Protein AF-A0AA39UBA2-F1 (afdb_monomer)

Radius of gyration: 27.38 Å; Cα contacts (8 Å, |Δi|>4): 348; chains: 1; bounding box: 91×68×45 Å

Mean predicted aligned error: 14.43 Å

Sequence (251 aa):
MLKDAMEQRPSERPQVQVGPIFRHSFATTAAFRKFLSSNPNLQAVASPDRSICLQNTDPFLWCRKPGGHALLFTPCHKLKLDDVETKWISHPMKEMYGTTKELFTINHNTVYYGGTYKCLPLSWEMCPDGCKDLSGLDLQALARATISDNGASHKLYQDSFQAVINLWKSNILKAECIGLQYIGFDENLYNTLVPMGRKLQGDEAFRDTRSRVDARGNVQSKRKTLAEQDDYSRKSKGSGNKEHRTKRRRE

Structure (mmCIF, N/CA/C/O backbone):
data_AF-A0AA39UBA2-F1
#
_entry.id   AF-A0AA39UBA2-F1
#
loop_
_atom_site.group_PDB
_atom_site.id
_atom_site.type_symbol
_atom_site.label_atom_id
_atom_site.label_alt_id
_atom_site.label_comp_id
_atom_site.label_asym_id
_atom_site.label_entity_id
_atom_site.label_seq_id
_atom_site.pdbx_PDB_ins_code
_atom_site.Cartn_x
_atom_site.Cartn_y
_atom_site.Cartn_z
_atom_site.occupancy
_atom_site.B_iso_or_equiv
_atom_site.auth_seq_id
_atom_site.auth_comp_id
_atom_site.auth_asym_id
_atom_site.auth_atom_id
_atom_site.pdbx_PDB_model_num
ATOM 1 N N . MET A 1 1 ? -7.830 -21.329 4.821 1.00 40.28 1 MET A N 1
ATOM 2 C CA . MET A 1 1 ? -7.345 -20.620 3.614 1.00 40.28 1 MET A CA 1
ATOM 3 C C . MET A 1 1 ? -6.531 -19.366 3.927 1.00 40.28 1 MET A C 1
ATOM 5 O O . MET A 1 1 ? -5.381 -19.316 3.514 1.00 40.28 1 MET A O 1
ATOM 9 N N . LEU A 1 2 ? -7.079 -18.346 4.608 1.00 38.72 2 LEU A N 1
ATOM 10 C CA . LEU A 1 2 ? -6.322 -17.108 4.884 1.00 38.72 2 LEU A CA 1
ATOM 11 C C . LEU A 1 2 ? -5.076 -17.357 5.757 1.00 38.72 2 LEU A C 1
ATOM 13 O O . LEU A 1 2 ? -3.984 -16.950 5.375 1.00 38.72 2 LEU A O 1
ATOM 17 N N . LYS A 1 3 ? -5.209 -18.108 6.861 1.00 39.50 3 LYS A N 1
ATOM 18 C CA . LYS A 1 3 ? -4.084 -18.455 7.755 1.00 39.50 3 LYS A CA 1
ATOM 19 C C . LYS A 1 3 ? -2.931 -19.163 7.023 1.00 39.50 3 LYS A C 1
ATOM 21 O O . LYS A 1 3 ? -1.781 -18.751 7.141 1.00 39.50 3 LYS A O 1
ATOM 26 N N . ASP A 1 4 ? -3.251 -20.148 6.187 1.00 38.16 4 ASP A N 1
ATOM 27 C CA . ASP A 1 4 ? -2.285 -20.986 5.454 1.00 38.16 4 ASP A CA 1
ATOM 28 C C . ASP A 1 4 ? -1.440 -20.175 4.445 1.00 38.16 4 ASP A C 1
ATOM 30 O O . ASP A 1 4 ? -0.300 -20.522 4.117 1.00 38.16 4 ASP A O 1
ATOM 34 N N . ALA A 1 5 ? -1.982 -19.052 3.959 1.00 47.12 5 ALA A N 1
ATOM 35 C CA . ALA A 1 5 ? -1.257 -18.126 3.096 1.00 47.12 5 ALA A CA 1
ATOM 36 C C . ALA A 1 5 ? -0.183 -17.321 3.856 1.00 47.12 5 ALA A C 1
ATOM 38 O O . ALA A 1 5 ? 0.820 -16.937 3.244 1.00 47.12 5 ALA A O 1
ATOM 39 N N . MET A 1 6 ? -0.361 -17.095 5.162 1.00 44.25 6 MET A N 1
ATOM 40 C CA . MET A 1 6 ? 0.406 -16.127 5.958 1.00 44.25 6 MET A CA 1
ATOM 41 C C . MET A 1 6 ? 1.579 -16.729 6.745 1.00 44.25 6 MET A C 1
ATOM 43 O O . MET A 1 6 ? 2.544 -16.023 7.021 1.00 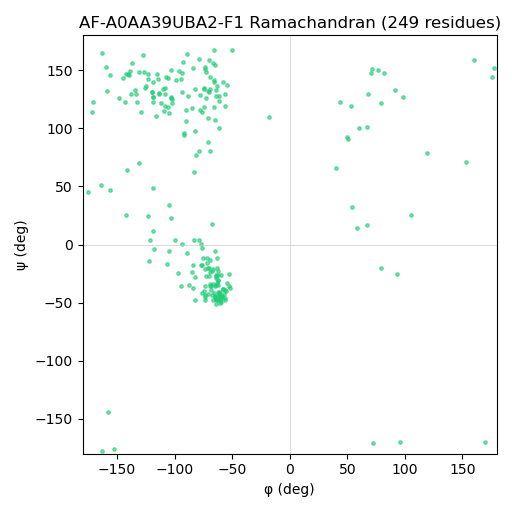44.25 6 MET A O 1
ATOM 47 N N . GLU A 1 7 ? 1.545 -18.023 7.067 1.00 39.41 7 GLU A N 1
ATOM 48 C CA . GLU A 1 7 ? 2.486 -18.651 8.017 1.00 39.41 7 GLU A CA 1
ATOM 49 C C . GLU A 1 7 ? 3.916 -18.924 7.499 1.00 39.41 7 GLU A C 1
ATOM 51 O O . GLU A 1 7 ? 4.768 -19.383 8.260 1.00 39.41 7 GLU A O 1
ATOM 56 N N . GLN A 1 8 ? 4.227 -18.646 6.226 1.00 38.78 8 GLN A N 1
ATOM 57 C CA . GLN A 1 8 ? 5.535 -18.968 5.631 1.00 38.78 8 GLN A CA 1
ATOM 58 C C . GLN A 1 8 ? 6.414 -17.733 5.376 1.00 38.78 8 GLN A C 1
ATOM 60 O O . GLN A 1 8 ? 5.971 -16.701 4.864 1.00 38.78 8 GLN A O 1
ATOM 65 N N . ARG A 1 9 ? 7.694 -17.857 5.762 1.00 40.34 9 ARG A N 1
ATOM 66 C CA . ARG A 1 9 ? 8.666 -16.755 5.858 1.00 40.34 9 ARG A CA 1
ATOM 67 C C . ARG A 1 9 ? 8.988 -16.125 4.486 1.00 40.34 9 ARG A C 1
ATOM 69 O O . ARG A 1 9 ? 8.909 -16.806 3.464 1.00 40.34 9 ARG A O 1
ATOM 76 N N . PRO A 1 10 ? 9.414 -14.844 4.426 1.00 44.47 10 PRO A N 1
ATOM 77 C CA . PRO A 1 10 ? 9.650 -14.143 3.156 1.00 44.47 10 PRO A CA 1
ATOM 78 C C . PRO A 1 10 ? 10.750 -14.713 2.243 1.00 44.47 10 PRO A C 1
ATOM 80 O O . PRO A 1 10 ? 10.842 -14.283 1.096 1.00 44.47 10 PRO A O 1
ATOM 83 N N . SER A 1 11 ? 11.580 -15.642 2.728 1.00 37.94 11 SER A N 1
ATOM 84 C CA . SER A 1 11 ? 12.735 -16.212 2.018 1.00 37.94 11 SER A CA 1
ATOM 85 C C . SER A 1 11 ? 12.384 -17.144 0.852 1.00 37.94 11 SER A C 1
ATOM 87 O O . SER A 1 11 ? 13.221 -17.353 -0.018 1.00 37.94 11 SER A O 1
ATOM 89 N N . GLU A 1 12 ? 11.166 -17.692 0.811 1.00 37.69 12 GLU A N 1
ATOM 90 C CA . GLU A 1 12 ? 10.761 -18.745 -0.138 1.00 37.69 12 GLU A CA 1
ATOM 91 C C . GLU A 1 12 ? 9.602 -18.282 -1.040 1.00 37.69 12 GLU A C 1
ATOM 93 O O . GLU A 1 12 ? 8.576 -18.947 -1.185 1.00 37.69 12 GLU A O 1
ATOM 98 N N . ARG A 1 13 ? 9.735 -17.087 -1.632 1.00 45.94 13 ARG A N 1
ATOM 99 C CA . ARG A 1 13 ? 8.717 -16.484 -2.512 1.00 45.94 13 ARG A CA 1
ATOM 100 C C . ARG A 1 13 ? 9.139 -16.578 -3.992 1.00 45.94 13 ARG A C 1
ATOM 102 O O . ARG A 1 13 ? 10.092 -15.899 -4.372 1.00 45.94 13 ARG A O 1
ATOM 109 N N . PRO A 1 14 ? 8.442 -17.364 -4.841 1.00 35.94 14 PRO A N 1
ATOM 110 C CA . PRO A 1 14 ? 8.707 -17.444 -6.281 1.00 35.94 14 PRO A CA 1
ATOM 111 C C . PRO A 1 14 ? 8.505 -16.101 -7.000 1.00 35.94 14 PRO A C 1
ATOM 113 O O . PRO A 1 14 ? 7.386 -15.697 -7.317 1.00 35.94 14 PRO A O 1
ATOM 116 N N . GLN A 1 15 ? 9.608 -15.403 -7.261 1.00 45.94 15 GLN A N 1
ATOM 117 C CA . GLN A 1 15 ? 9.614 -14.158 -8.024 1.00 45.94 15 GLN A CA 1
ATOM 118 C C . GLN A 1 15 ? 9.398 -14.423 -9.526 1.00 45.94 15 GLN A C 1
ATOM 120 O O . GLN A 1 15 ? 9.861 -15.433 -10.059 1.00 45.94 15 GLN A O 1
ATOM 125 N N . VAL A 1 16 ? 8.811 -13.456 -10.243 1.00 46.53 16 VAL A N 1
ATOM 126 C CA . VAL A 1 16 ? 9.279 -13.184 -11.618 1.00 46.53 16 VAL A CA 1
ATOM 127 C C . VAL A 1 16 ? 10.737 -12.755 -11.461 1.00 46.53 16 VAL A C 1
ATOM 129 O O . VAL A 1 16 ? 10.989 -11.860 -10.660 1.00 46.53 16 VAL A O 1
ATOM 132 N N . GLN A 1 17 ? 11.694 -13.414 -12.119 1.00 48.31 17 GLN A N 1
ATOM 133 C CA . GLN A 1 17 ? 13.124 -13.238 -11.824 1.00 48.31 17 GLN A CA 1
ATOM 134 C C . GLN A 1 17 ? 13.663 -11.859 -12.241 1.00 48.31 17 GLN A C 1
ATOM 136 O O . GLN A 1 17 ? 14.331 -11.705 -13.258 1.00 48.31 17 GLN A O 1
ATOM 141 N N . VAL A 1 18 ? 13.422 -10.862 -11.397 1.00 57.31 18 VAL A N 1
ATOM 142 C CA . VAL A 1 18 ? 14.004 -9.525 -11.465 1.00 57.31 18 VAL A CA 1
ATOM 143 C C . VAL A 1 18 ? 14.581 -9.197 -10.098 1.00 57.31 18 VAL A C 1
ATOM 145 O O . VAL A 1 18 ? 13.883 -9.131 -9.086 1.00 57.31 18 VAL A O 1
ATOM 148 N N . GLY A 1 19 ? 15.907 -9.071 -10.071 1.00 59.03 19 GLY A N 1
ATOM 149 C CA . GLY A 1 19 ? 16.675 -8.905 -8.844 1.00 59.03 19 GLY A CA 1
ATOM 150 C C . GLY A 1 19 ? 16.385 -7.582 -8.126 1.00 59.03 19 GLY A C 1
ATOM 151 O O . GLY A 1 19 ? 15.790 -6.673 -8.716 1.00 59.03 19 GLY A O 1
ATOM 152 N N . PRO A 1 20 ? 16.841 -7.450 -6.865 1.00 70.25 20 PRO A N 1
ATOM 153 C CA . PRO A 1 20 ? 16.678 -6.225 -6.094 1.00 70.25 20 PRO A CA 1
ATOM 154 C C . PRO A 1 20 ? 17.285 -5.041 -6.843 1.00 70.25 20 PRO A C 1
ATOM 156 O O . PRO A 1 20 ? 18.442 -5.090 -7.266 1.00 70.25 20 PRO A O 1
ATOM 159 N N . ILE A 1 21 ? 16.503 -3.975 -6.983 1.00 77.69 21 ILE A N 1
ATOM 160 C CA . ILE A 1 21 ? 16.933 -2.770 -7.689 1.00 77.69 21 ILE A CA 1
ATOM 161 C C . ILE A 1 21 ? 17.935 -2.002 -6.829 1.00 77.69 21 ILE A C 1
ATOM 163 O O . ILE A 1 21 ? 19.014 -1.630 -7.289 1.00 77.69 21 ILE A O 1
ATOM 167 N N . PHE A 1 22 ? 17.589 -1.809 -5.557 1.00 71.06 22 PHE A N 1
ATOM 168 C CA . PHE A 1 22 ? 18.411 -1.116 -4.576 1.00 71.06 22 PHE A CA 1
ATOM 169 C C . PHE A 1 22 ? 18.743 -2.079 -3.439 1.00 71.06 22 PHE A C 1
ATOM 171 O O . PHE A 1 22 ? 17.829 -2.575 -2.787 1.00 71.06 22 PHE A O 1
ATOM 178 N N . ARG A 1 23 ? 20.035 -2.305 -3.171 1.00 63.03 23 ARG A N 1
ATOM 179 C CA . ARG A 1 23 ? 20.536 -2.869 -1.899 1.00 63.03 23 ARG A CA 1
ATOM 180 C C . ARG A 1 23 ? 21.186 -1.777 -1.035 1.00 63.03 23 ARG A C 1
ATOM 182 O O . ARG A 1 23 ? 22.190 -2.018 -0.378 1.00 63.03 23 ARG A O 1
ATOM 189 N N . HIS A 1 24 ? 20.656 -0.559 -1.114 1.00 63.31 24 HIS A N 1
ATOM 190 C CA . HIS A 1 24 ? 21.104 0.596 -0.338 1.00 63.31 24 HIS A CA 1
ATOM 191 C C . HIS A 1 24 ? 19.914 1.151 0.458 1.00 63.31 24 HIS A C 1
ATOM 193 O O . HIS A 1 24 ? 18.761 1.037 0.033 1.00 63.31 24 HIS A O 1
ATOM 199 N N . SER A 1 25 ? 20.195 1.680 1.649 1.00 62.50 25 SER A N 1
ATOM 200 C CA . SER A 1 25 ? 19.277 1.615 2.790 1.00 62.50 25 SER A CA 1
ATOM 201 C C . SER A 1 25 ? 18.158 2.662 2.802 1.00 62.50 25 SER A C 1
ATOM 203 O O . SER A 1 25 ? 18.147 3.588 3.616 1.00 62.50 25 SER A O 1
ATOM 205 N N . PHE A 1 26 ? 17.131 2.451 1.980 1.00 75.38 26 PHE A N 1
ATOM 206 C CA . PHE A 1 26 ? 15.843 3.129 2.143 1.00 75.38 26 PHE A CA 1
ATOM 207 C C . PHE A 1 26 ? 15.098 2.604 3.377 1.00 75.38 26 PHE A C 1
ATOM 209 O O . PHE A 1 26 ? 14.290 1.683 3.290 1.00 75.38 26 PHE A O 1
ATOM 216 N N . ALA A 1 27 ? 15.363 3.215 4.535 1.00 74.00 27 ALA A N 1
ATOM 217 C CA . ALA A 1 27 ? 14.722 2.864 5.805 1.00 74.00 27 ALA A CA 1
ATOM 218 C C . ALA A 1 27 ? 13.192 3.083 5.801 1.00 74.00 27 ALA A C 1
ATOM 220 O O . ALA A 1 27 ? 12.469 2.415 6.539 1.00 74.00 27 ALA A O 1
ATOM 221 N N . THR A 1 28 ? 12.684 3.995 4.963 1.00 82.12 28 THR A N 1
ATOM 222 C CA . THR A 1 28 ? 11.250 4.305 4.842 1.00 82.12 28 THR A CA 1
ATOM 223 C C . THR A 1 28 ? 10.808 4.448 3.385 1.00 82.12 28 THR A C 1
ATOM 225 O O . THR A 1 28 ? 11.589 4.798 2.495 1.00 82.12 28 THR A O 1
ATOM 228 N N . THR A 1 29 ? 9.513 4.242 3.140 1.00 85.56 29 THR A N 1
ATOM 229 C CA . THR A 1 29 ? 8.867 4.511 1.842 1.00 85.56 29 THR A CA 1
ATOM 230 C C . THR A 1 29 ? 8.929 5.992 1.466 1.00 85.56 29 THR A C 1
ATOM 232 O O . THR A 1 29 ? 9.074 6.311 0.288 1.00 85.56 29 THR A O 1
ATOM 235 N N . ALA A 1 30 ? 8.914 6.898 2.451 1.00 86.12 30 ALA A N 1
ATOM 236 C CA . ALA A 1 30 ? 9.134 8.329 2.250 1.00 86.12 30 ALA A CA 1
ATOM 237 C C . ALA A 1 30 ? 10.556 8.637 1.739 1.00 86.12 30 ALA A C 1
ATOM 239 O O . ALA A 1 30 ? 10.707 9.394 0.780 1.00 86.12 30 ALA A O 1
ATOM 240 N N . ALA A 1 31 ? 11.594 8.006 2.305 1.00 87.12 31 ALA A N 1
ATOM 241 C CA . ALA A 1 31 ? 12.969 8.150 1.819 1.00 87.12 31 ALA A CA 1
ATOM 242 C C . ALA A 1 31 ? 13.120 7.636 0.375 1.00 87.12 31 ALA A C 1
ATOM 244 O O . ALA A 1 31 ? 13.753 8.294 -0.452 1.00 87.12 31 ALA A O 1
ATOM 245 N N . PHE A 1 32 ? 12.480 6.508 0.046 1.00 90.19 32 PHE A N 1
ATOM 246 C CA . PHE A 1 32 ? 12.465 5.979 -1.319 1.00 90.19 32 PHE A CA 1
ATOM 247 C C . PHE A 1 32 ? 11.722 6.901 -2.305 1.00 90.19 32 PHE A C 1
ATOM 249 O O . PHE A 1 32 ? 12.262 7.217 -3.364 1.00 90.19 32 PHE A O 1
ATOM 256 N N . ARG A 1 33 ? 10.535 7.422 -1.949 1.00 90.94 33 ARG A N 1
ATOM 257 C CA . ARG A 1 33 ? 9.819 8.417 -2.776 1.00 90.94 33 ARG A CA 1
ATOM 258 C C . ARG A 1 33 ? 10.634 9.696 -2.980 1.00 90.94 33 ARG A C 1
ATOM 260 O O . ARG A 1 33 ? 10.684 10.198 -4.101 1.00 90.94 33 ARG A O 1
ATOM 267 N N . LYS A 1 34 ? 11.323 10.190 -1.943 1.00 90.50 34 LYS A N 1
ATOM 268 C CA . LYS A 1 34 ? 12.223 11.352 -2.047 1.00 90.50 34 LYS A CA 1
ATOM 269 C C . LYS A 1 34 ? 13.338 11.099 -3.065 1.00 90.50 34 LYS A C 1
ATOM 271 O O . LYS A 1 34 ? 13.577 11.950 -3.920 1.00 90.50 34 LYS A O 1
ATOM 276 N N . PHE A 1 35 ? 13.955 9.916 -3.037 1.00 90.50 35 PHE A N 1
ATOM 277 C CA . PHE A 1 35 ? 14.927 9.514 -4.053 1.00 90.50 35 PHE A CA 1
ATOM 278 C C . PHE A 1 35 ? 14.315 9.474 -5.465 1.00 90.50 35 PHE A C 1
ATOM 280 O O . PHE A 1 35 ? 14.882 10.097 -6.362 1.00 90.50 35 PHE A O 1
ATOM 287 N N . LEU A 1 36 ? 13.141 8.857 -5.666 1.00 92.38 36 LEU A N 1
ATOM 288 C CA . LEU A 1 36 ? 12.468 8.868 -6.975 1.00 92.38 36 LEU A CA 1
ATOM 289 C C . LEU A 1 36 ? 12.211 10.304 -7.474 1.00 92.38 36 LEU A C 1
ATOM 291 O O . LEU A 1 36 ? 12.480 10.605 -8.632 1.00 92.38 36 LEU A O 1
ATOM 295 N N . SER A 1 37 ? 11.769 11.218 -6.602 1.00 92.38 37 SER A N 1
ATOM 296 C CA . SER A 1 37 ? 11.507 12.620 -6.976 1.00 92.38 37 SER A CA 1
ATOM 297 C C . SER A 1 37 ? 12.764 13.440 -7.308 1.00 92.38 37 SER A C 1
ATOM 299 O O . SER A 1 37 ? 12.682 14.420 -8.049 1.00 92.38 37 SER A O 1
ATOM 301 N N . SER A 1 38 ? 13.935 13.036 -6.800 1.00 90.38 38 SER A N 1
ATOM 302 C CA . SER A 1 38 ? 15.214 13.701 -7.095 1.00 90.38 38 SER A CA 1
ATOM 303 C C . SER A 1 38 ? 15.764 13.407 -8.495 1.00 90.38 38 SER A C 1
ATOM 305 O O . SER A 1 38 ? 16.681 14.093 -8.941 1.00 90.38 38 SER A O 1
ATOM 307 N N . ASN A 1 39 ? 15.195 12.433 -9.216 1.00 88.94 39 ASN A N 1
ATOM 308 C CA . ASN A 1 39 ? 15.541 12.158 -10.606 1.00 88.94 39 ASN A CA 1
ATOM 309 C C . ASN A 1 39 ? 14.391 12.588 -11.542 1.00 88.94 39 ASN A C 1
ATOM 311 O O . ASN A 1 39 ? 13.305 12.016 -11.439 1.00 88.94 39 ASN A O 1
ATOM 315 N N . PRO A 1 40 ? 14.604 13.530 -12.484 1.00 90.44 40 PRO A N 1
ATOM 316 C CA . PRO A 1 40 ? 13.556 14.004 -13.395 1.00 90.44 40 PRO A CA 1
ATOM 317 C C . PRO A 1 40 ? 12.814 12.888 -14.144 1.00 90.44 40 PRO A C 1
ATOM 319 O O . PRO A 1 40 ? 11.593 12.940 -14.268 1.00 90.44 40 PRO A O 1
ATOM 322 N N . ASN A 1 41 ? 13.517 11.826 -14.554 1.00 89.31 41 ASN A N 1
ATOM 323 C CA . ASN A 1 41 ? 12.931 10.707 -15.302 1.00 89.31 41 ASN A CA 1
ATOM 324 C C . ASN A 1 41 ? 12.023 9.810 -14.436 1.00 89.31 41 ASN A C 1
ATOM 326 O O . ASN A 1 41 ? 11.318 8.956 -14.965 1.00 89.31 41 ASN A O 1
ATOM 330 N N . LEU A 1 42 ? 12.050 9.978 -13.109 1.00 92.38 42 LEU A N 1
ATOM 331 C CA . LEU A 1 42 ? 11.311 9.167 -12.135 1.00 92.38 42 LEU A CA 1
ATOM 332 C C . LEU A 1 42 ? 10.295 9.984 -11.319 1.00 92.38 42 LEU A C 1
ATOM 334 O O . LEU A 1 42 ? 9.521 9.398 -10.562 1.00 92.38 42 LEU A O 1
ATOM 338 N N . GLN A 1 43 ? 10.229 11.310 -11.501 1.00 90.56 43 GLN A N 1
ATOM 339 C CA . GLN A 1 43 ? 9.302 12.194 -10.778 1.00 90.56 43 GLN A CA 1
ATOM 340 C C . GLN A 1 43 ? 7.835 11.777 -10.918 1.00 90.56 43 GLN A C 1
ATOM 342 O O . GLN A 1 43 ? 7.106 11.782 -9.928 1.00 90.56 43 GLN A O 1
ATOM 347 N N . ALA A 1 44 ? 7.413 11.341 -12.109 1.00 91.19 44 ALA A N 1
ATOM 348 C CA . ALA A 1 44 ? 6.062 10.823 -12.316 1.00 91.19 44 ALA A CA 1
ATOM 349 C C . ALA A 1 44 ? 5.778 9.609 -11.412 1.00 91.19 44 ALA A C 1
ATOM 351 O O . ALA A 1 44 ? 4.754 9.568 -10.736 1.00 91.19 44 ALA A O 1
ATOM 352 N N . VAL A 1 45 ? 6.713 8.654 -11.347 1.00 92.69 45 VAL A N 1
ATOM 353 C CA . VAL A 1 45 ? 6.606 7.421 -10.545 1.00 92.69 45 VAL A CA 1
ATOM 354 C C . VAL A 1 45 ? 6.774 7.697 -9.045 1.00 92.69 45 VAL A C 1
ATOM 356 O O . VAL A 1 45 ? 6.278 6.931 -8.224 1.00 92.69 45 VAL A O 1
ATOM 359 N N . ALA A 1 46 ? 7.398 8.810 -8.650 1.00 91.25 46 ALA A N 1
ATOM 360 C CA . ALA A 1 46 ? 7.488 9.224 -7.250 1.00 91.25 46 ALA A CA 1
ATOM 361 C C . ALA A 1 46 ? 6.116 9.548 -6.622 1.00 91.25 46 ALA A C 1
ATOM 363 O O . ALA A 1 46 ? 5.950 9.364 -5.409 1.00 91.25 46 ALA A O 1
ATOM 364 N N . SER A 1 47 ? 5.134 9.991 -7.423 1.00 90.50 47 SER A N 1
ATOM 365 C CA . SER A 1 47 ? 3.797 10.359 -6.934 1.00 90.50 47 SER A CA 1
ATOM 366 C C . SER A 1 47 ? 3.012 9.152 -6.375 1.00 90.50 47 SER A C 1
ATOM 368 O O . SER A 1 47 ? 3.003 8.087 -7.003 1.00 90.50 47 SER A O 1
ATOM 370 N N . PRO A 1 48 ? 2.273 9.308 -5.254 1.00 87.19 48 PRO A N 1
ATOM 371 C CA . PRO A 1 48 ? 1.246 8.356 -4.815 1.00 87.19 48 PRO A CA 1
ATOM 372 C C . PRO A 1 48 ? 0.194 8.022 -5.888 1.00 87.19 48 PRO A C 1
ATOM 374 O O . PRO A 1 48 ? -0.384 6.931 -5.879 1.00 87.19 48 PRO A O 1
ATOM 377 N N . ASP A 1 49 ? -0.033 8.916 -6.854 1.00 90.12 49 ASP A N 1
ATOM 378 C CA . ASP A 1 49 ? -0.967 8.701 -7.967 1.00 90.12 49 ASP A CA 1
ATOM 379 C C . ASP A 1 49 ? -0.493 7.587 -8.901 1.00 90.12 49 ASP A C 1
ATOM 381 O O . ASP A 1 49 ? -1.310 6.827 -9.421 1.00 90.12 49 ASP A O 1
ATOM 385 N N . ARG A 1 50 ? 0.828 7.462 -9.076 1.00 93.50 50 ARG A N 1
ATOM 386 C CA . ARG A 1 50 ? 1.467 6.545 -10.027 1.00 93.50 50 ARG A CA 1
ATOM 387 C C . ARG A 1 50 ? 2.124 5.336 -9.381 1.00 93.50 50 ARG A C 1
ATOM 389 O O . ARG A 1 50 ? 2.383 4.376 -10.096 1.00 93.50 50 ARG A O 1
ATOM 396 N N . SER A 1 51 ? 2.385 5.340 -8.074 1.00 94.00 51 SER A N 1
ATOM 397 C CA . SER A 1 51 ? 3.013 4.195 -7.409 1.00 94.00 51 SER A CA 1
ATOM 398 C C . SER A 1 51 ? 2.480 3.895 -6.015 1.00 94.00 51 SER A C 1
ATOM 400 O O . SER A 1 51 ? 2.151 4.786 -5.228 1.00 94.00 51 SER A O 1
ATOM 402 N N . ILE A 1 52 ? 2.476 2.607 -5.686 1.00 92.69 52 ILE A N 1
ATOM 403 C CA . ILE A 1 52 ? 2.317 2.082 -4.333 1.00 92.69 52 ILE A CA 1
ATOM 404 C C . ILE A 1 52 ? 3.715 1.681 -3.852 1.00 92.69 52 ILE A C 1
ATOM 406 O O . ILE A 1 52 ? 4.386 0.882 -4.498 1.00 92.69 52 ILE A O 1
ATOM 4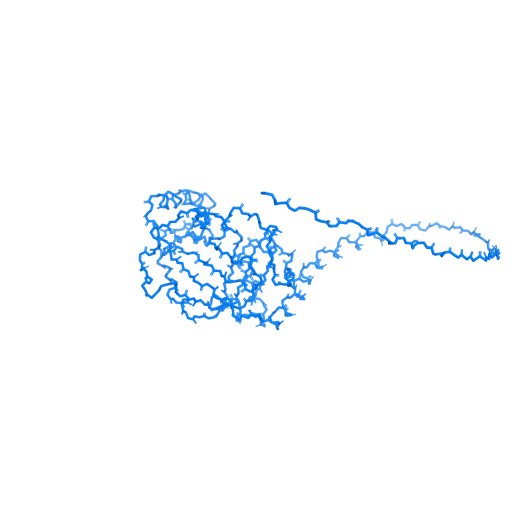10 N N . CYS A 1 53 ? 4.150 2.208 -2.710 1.00 91.31 53 CYS A N 1
ATOM 411 C CA . CYS A 1 53 ? 5.402 1.811 -2.068 1.00 91.31 53 CYS A CA 1
ATOM 412 C C . CYS A 1 53 ? 5.056 1.179 -0.723 1.00 91.31 53 CYS A C 1
ATOM 414 O O . CYS A 1 53 ? 4.603 1.900 0.164 1.00 91.31 53 CYS A O 1
ATOM 416 N N . LEU A 1 54 ? 5.256 -0.133 -0.592 1.00 89.31 54 LEU A N 1
ATOM 417 C CA . LEU A 1 54 ? 4.983 -0.896 0.627 1.00 89.31 54 LEU A CA 1
ATOM 418 C C . LEU A 1 54 ? 6.273 -1.218 1.386 1.00 89.31 54 LEU A C 1
ATOM 420 O O . LEU A 1 54 ? 7.320 -1.443 0.777 1.00 89.31 54 LEU A O 1
ATOM 424 N N . GLN A 1 55 ? 6.197 -1.332 2.705 1.00 84.75 55 GLN A N 1
ATOM 425 C CA . GLN A 1 55 ? 7.187 -2.027 3.526 1.00 84.75 55 GLN A CA 1
ATOM 426 C C . GLN A 1 55 ? 6.779 -3.494 3.726 1.00 84.75 55 GLN A C 1
ATOM 428 O O . GLN A 1 55 ? 5.603 -3.841 3.685 1.00 84.75 55 GLN A O 1
ATOM 433 N N . ASN A 1 56 ? 7.737 -4.377 4.019 1.00 73.38 56 ASN A N 1
ATOM 434 C CA . ASN A 1 56 ? 7.450 -5.769 4.408 1.00 73.38 56 ASN A CA 1
ATOM 435 C C . ASN A 1 56 ? 6.687 -5.884 5.754 1.00 73.38 56 ASN A C 1
ATOM 437 O O . ASN A 1 56 ? 6.299 -6.978 6.150 1.00 73.38 56 ASN A O 1
ATOM 441 N N . THR A 1 57 ? 6.487 -4.760 6.448 1.00 77.06 57 THR A N 1
ATOM 442 C CA . THR A 1 57 ? 5.667 -4.593 7.658 1.00 77.06 57 THR A CA 1
ATOM 443 C C . THR A 1 57 ? 4.278 -4.007 7.388 1.00 77.06 57 THR A C 1
ATOM 445 O O . THR A 1 57 ? 3.567 -3.734 8.352 1.00 77.06 57 THR A O 1
ATOM 448 N N . ASP A 1 58 ? 3.894 -3.777 6.129 1.00 83.00 58 ASP A N 1
ATOM 449 C CA . ASP A 1 58 ? 2.544 -3.326 5.775 1.00 83.00 58 ASP A CA 1
ATOM 450 C C . ASP A 1 58 ? 1.576 -4.520 5.675 1.00 83.00 58 ASP A C 1
ATOM 452 O O . ASP A 1 58 ? 1.994 -5.631 5.330 1.00 83.00 58 ASP A O 1
ATOM 456 N N . PRO A 1 59 ? 0.271 -4.327 5.935 1.00 81.00 59 PRO A N 1
ATOM 457 C CA . PRO A 1 59 ? -0.706 -5.407 5.882 1.00 81.00 59 PRO A CA 1
ATOM 458 C C . PRO A 1 59 ? -1.108 -5.708 4.425 1.00 81.00 59 PRO A C 1
ATOM 460 O O . PRO A 1 59 ? -2.153 -5.279 3.937 1.00 81.00 59 PRO A O 1
ATOM 463 N N . PHE A 1 60 ? -0.269 -6.467 3.715 1.00 83.94 60 PHE A N 1
ATOM 464 C CA . PHE A 1 60 ? -0.546 -6.968 2.364 1.00 83.94 60 PHE A CA 1
ATOM 465 C C . PHE A 1 60 ? -0.381 -8.492 2.262 1.00 83.94 60 PHE A C 1
ATOM 467 O O . PHE A 1 60 ? 0.456 -9.099 2.929 1.00 83.94 60 PHE A O 1
ATOM 474 N N . LEU A 1 61 ? -1.167 -9.116 1.384 1.00 82.56 61 LEU A N 1
ATOM 475 C CA . LEU A 1 61 ? -1.104 -10.544 1.064 1.00 82.56 61 LEU A CA 1
ATOM 476 C C . LEU A 1 61 ? -0.763 -10.709 -0.415 1.00 82.56 61 LEU A C 1
ATOM 478 O O . LEU A 1 61 ? -1.438 -10.149 -1.269 1.00 82.56 61 LEU A O 1
ATOM 482 N N . TRP A 1 62 ? 0.266 -11.488 -0.739 1.00 81.19 62 TRP A N 1
ATOM 483 C CA . TRP A 1 62 ? 0.772 -11.623 -2.109 1.00 81.19 62 TRP A CA 1
ATOM 484 C C . TRP A 1 62 ? 0.647 -13.070 -2.599 1.00 81.19 62 TRP A C 1
ATOM 486 O O . TRP A 1 62 ? 1.132 -13.995 -1.941 1.00 81.19 62 TRP A O 1
ATOM 496 N N . CYS A 1 63 ? 0.027 -13.295 -3.763 1.00 76.50 63 CYS A N 1
ATOM 497 C CA . CYS A 1 63 ? -0.068 -14.631 -4.353 1.00 76.50 63 CYS A CA 1
ATOM 498 C C . CYS A 1 63 ? 1.325 -15.131 -4.757 1.00 76.50 63 CYS A C 1
ATOM 500 O O . CYS A 1 63 ? 1.967 -14.546 -5.623 1.00 76.50 63 CYS A O 1
ATOM 502 N N . ARG A 1 64 ? 1.795 -16.236 -4.164 1.00 68.56 64 ARG A N 1
ATOM 503 C CA . ARG A 1 64 ? 3.177 -16.751 -4.294 1.00 68.56 64 ARG A CA 1
ATOM 504 C C . ARG A 1 64 ? 3.566 -17.279 -5.693 1.00 68.56 64 ARG A C 1
ATOM 506 O O . ARG A 1 64 ? 4.518 -18.042 -5.807 1.00 68.56 64 ARG A O 1
ATOM 513 N N . LYS A 1 65 ? 2.825 -16.935 -6.748 1.00 71.06 65 LYS A N 1
ATOM 514 C CA . LYS A 1 65 ? 3.173 -17.236 -8.142 1.00 71.06 65 LYS A CA 1
ATOM 515 C C . LYS A 1 65 ? 3.883 -16.026 -8.774 1.00 71.06 65 LYS A C 1
ATOM 517 O O . LYS A 1 65 ? 3.541 -14.892 -8.436 1.00 71.06 65 LYS A O 1
ATOM 522 N N . PRO A 1 66 ? 4.798 -16.231 -9.737 1.00 62.59 66 PRO A N 1
ATOM 523 C CA . PRO A 1 66 ? 5.243 -15.162 -10.630 1.00 62.59 66 PRO A CA 1
ATOM 524 C C . PRO A 1 66 ? 4.030 -14.515 -11.327 1.00 62.59 66 PRO A C 1
ATOM 526 O O . PRO A 1 66 ? 3.099 -15.223 -11.710 1.00 62.59 66 PRO A O 1
ATOM 529 N N . GLY A 1 67 ? 4.001 -13.183 -11.435 1.00 65.94 67 GLY A N 1
ATOM 530 C CA . GLY A 1 67 ? 2.825 -12.427 -11.903 1.00 65.94 67 GLY A CA 1
ATOM 531 C C . GLY A 1 67 ? 1.621 -12.476 -10.947 1.00 65.94 67 GLY A C 1
ATOM 532 O O . GLY A 1 67 ? 0.486 -12.214 -11.345 1.00 65.94 67 GLY A O 1
ATOM 533 N N . GLY A 1 68 ? 1.843 -12.872 -9.691 1.00 78.69 68 GLY A N 1
ATOM 534 C CA . GLY A 1 68 ? 0.797 -13.047 -8.693 1.00 78.69 68 GLY A CA 1
ATOM 535 C C . GLY A 1 68 ? 0.081 -11.746 -8.339 1.00 78.69 68 GLY A C 1
ATOM 536 O O . GLY A 1 68 ? 0.703 -10.729 -8.055 1.00 78.69 68 GLY A O 1
ATOM 537 N N . HIS A 1 69 ? -1.249 -11.800 -8.309 1.00 87.81 69 HIS A N 1
ATOM 538 C CA . HIS A 1 69 ? -2.074 -10.727 -7.759 1.00 87.81 69 HIS A CA 1
ATOM 539 C C . HIS A 1 69 ? -1.863 -10.611 -6.238 1.00 87.81 69 HIS A C 1
ATOM 541 O O . HIS A 1 69 ? -1.499 -11.588 -5.575 1.00 87.81 69 HIS A O 1
ATOM 547 N N . ALA A 1 70 ? -2.129 -9.437 -5.675 1.00 89.69 70 ALA A N 1
ATOM 548 C CA . ALA A 1 70 ? -2.034 -9.185 -4.240 1.00 89.69 70 ALA A CA 1
ATOM 549 C C . ALA A 1 70 ? -3.330 -8.576 -3.682 1.00 89.69 70 ALA A C 1
ATOM 551 O O . ALA A 1 70 ? -4.167 -8.071 -4.425 1.00 89.69 70 ALA A O 1
ATOM 552 N N . LEU A 1 71 ? -3.484 -8.625 -2.362 1.00 89.56 71 LEU A N 1
ATOM 553 C CA . LEU A 1 71 ? -4.481 -7.887 -1.596 1.00 89.56 71 LEU A CA 1
ATOM 554 C C . LEU A 1 71 ? -3.739 -6.879 -0.720 1.00 89.56 71 LEU A C 1
ATOM 556 O O . LEU A 1 71 ? -2.810 -7.261 -0.007 1.00 89.56 71 LEU A O 1
ATOM 560 N N . LEU A 1 72 ? -4.142 -5.613 -0.756 1.00 90.56 72 LEU A N 1
ATOM 561 C CA . LEU A 1 72 ? -3.610 -4.568 0.117 1.00 90.56 72 LEU A CA 1
ATOM 562 C C . LEU A 1 72 ? -4.700 -4.137 1.094 1.00 90.56 72 LEU A C 1
ATOM 564 O O . LEU A 1 72 ? -5.756 -3.685 0.660 1.00 90.56 72 LEU A O 1
ATOM 568 N N . PHE A 1 73 ? -4.444 -4.256 2.395 1.00 89.94 73 PHE A N 1
ATOM 569 C CA . PHE A 1 73 ? -5.334 -3.742 3.430 1.00 89.94 73 PHE A CA 1
ATOM 570 C C . PHE A 1 73 ? -4.868 -2.350 3.852 1.00 89.94 73 PHE A C 1
ATOM 572 O O . PHE A 1 73 ? -3.672 -2.072 3.920 1.00 89.94 73 PHE A O 1
ATOM 579 N N . THR A 1 74 ? -5.813 -1.459 4.132 1.00 88.50 74 THR A N 1
ATOM 580 C CA . THR A 1 74 ? -5.521 -0.068 4.510 1.00 88.50 74 THR A CA 1
ATOM 581 C C . THR A 1 74 ? -6.533 0.427 5.534 1.00 88.50 74 THR A C 1
ATOM 583 O O . THR A 1 74 ? -7.699 0.052 5.455 1.00 88.50 74 THR A O 1
ATOM 586 N N . PRO A 1 75 ? -6.128 1.249 6.510 1.00 91.06 75 PRO A N 1
ATOM 587 C CA . PRO A 1 75 ? -7.054 1.799 7.490 1.00 91.06 75 PRO A CA 1
ATOM 588 C C . PRO A 1 75 ? -7.982 2.839 6.848 1.00 91.06 75 PRO A C 1
ATOM 590 O O . PRO A 1 75 ? -7.494 3.773 6.215 1.00 91.06 75 PRO A O 1
ATOM 593 N N . CYS A 1 76 ? -9.294 2.748 7.097 1.00 89.44 76 CYS A N 1
ATOM 594 C CA . CYS A 1 76 ? -10.271 3.748 6.626 1.00 89.44 76 CYS A CA 1
ATOM 595 C C . CYS A 1 76 ? -10.013 5.148 7.221 1.00 89.44 76 CYS A C 1
ATOM 597 O O . CYS A 1 76 ? -10.454 6.159 6.677 1.00 89.44 76 CYS A O 1
ATOM 599 N N . HIS A 1 77 ? -9.322 5.202 8.365 1.00 91.19 77 HIS A N 1
ATOM 600 C CA . HIS A 1 77 ? -8.967 6.420 9.087 1.00 91.19 77 HIS A CA 1
ATOM 601 C C . HIS A 1 77 ? -7.503 6.371 9.526 1.00 91.19 77 HIS A C 1
ATOM 603 O O . HIS A 1 77 ? -7.061 5.382 10.115 1.00 91.19 77 HIS A O 1
ATOM 609 N N . LYS A 1 78 ? -6.763 7.454 9.289 1.00 93.12 78 LYS A N 1
ATOM 610 C CA . LYS A 1 78 ? -5.385 7.621 9.761 1.00 93.12 78 LYS A CA 1
ATOM 611 C C . LYS A 1 78 ? -5.321 8.607 10.917 1.00 93.12 78 LYS A C 1
ATOM 613 O O . LYS A 1 78 ? -6.033 9.606 10.932 1.00 93.12 78 LYS A O 1
ATOM 618 N N . LEU A 1 79 ? -4.438 8.331 11.866 1.00 94.44 79 LEU A N 1
ATOM 619 C CA . LEU A 1 79 ? -4.063 9.244 12.933 1.00 94.44 79 LEU A CA 1
ATOM 620 C C . LEU A 1 79 ? -2.873 10.070 12.439 1.00 94.44 79 LEU A C 1
ATOM 622 O O . LEU A 1 79 ? -1.768 9.540 12.318 1.00 94.44 79 LEU A O 1
ATOM 626 N N . LYS A 1 80 ? -3.087 11.350 12.116 1.00 93.06 80 LYS A N 1
ATOM 627 C CA . LYS A 1 80 ? -1.981 12.284 11.896 1.00 93.06 80 LYS A CA 1
ATOM 628 C C . LYS A 1 80 ? -1.393 12.631 13.261 1.00 93.06 80 LYS A C 1
ATOM 630 O O . LYS A 1 80 ? -2.101 13.192 14.099 1.00 93.06 80 LYS A O 1
ATOM 635 N N . LEU A 1 81 ? -0.118 12.302 13.453 1.00 90.31 81 LEU A N 1
ATOM 636 C CA . LEU A 1 81 ? 0.685 12.788 14.567 1.00 90.31 81 LEU A CA 1
ATOM 637 C C . LEU A 1 81 ? 1.550 13.966 14.120 1.00 90.31 81 LEU A C 1
ATOM 639 O O . LEU A 1 81 ? 2.078 13.998 13.003 1.00 90.31 81 LEU A O 1
ATOM 643 N N . ASP A 1 82 ? 1.655 14.913 15.037 1.00 86.75 82 ASP A N 1
ATOM 644 C CA . ASP A 1 82 ? 2.389 16.169 15.010 1.00 86.75 82 ASP A CA 1
ATOM 645 C C . ASP A 1 82 ? 2.630 16.510 16.495 1.00 86.75 82 ASP A C 1
ATOM 647 O O . ASP A 1 82 ? 1.766 16.197 17.321 1.00 86.75 82 ASP A O 1
ATOM 651 N N . ASP A 1 83 ? 3.753 17.127 16.870 1.00 83.06 83 ASP A N 1
ATOM 652 C CA . ASP A 1 83 ? 3.988 17.485 18.285 1.00 83.06 83 ASP A CA 1
ATOM 653 C C . ASP A 1 83 ? 3.047 18.618 18.762 1.00 83.06 83 ASP A C 1
ATOM 655 O O . ASP A 1 83 ? 2.902 18.837 19.964 1.00 83.06 83 ASP A O 1
ATOM 659 N N . VAL A 1 84 ? 2.370 19.314 17.834 1.00 84.56 84 VAL A N 1
ATOM 660 C CA . VAL A 1 84 ? 1.366 20.355 18.132 1.00 84.56 84 VAL A CA 1
ATOM 661 C C . VAL A 1 84 ? -0.071 19.812 18.152 1.00 84.56 84 VAL A C 1
ATOM 663 O O . VAL A 1 84 ? -0.897 20.281 18.933 1.00 84.56 84 VAL A O 1
ATOM 666 N N . GLU A 1 85 ? -0.404 18.848 17.289 1.00 85.62 85 GLU A N 1
ATOM 667 C CA . GLU A 1 85 ? -1.786 18.407 17.056 1.00 85.62 85 GLU A CA 1
ATOM 668 C C . GLU A 1 85 ? -1.865 16.918 16.685 1.00 85.62 85 GLU A C 1
ATOM 670 O O . GLU A 1 85 ? -1.295 16.463 15.695 1.00 85.62 85 GLU A O 1
ATOM 675 N N . THR A 1 86 ? -2.676 16.161 17.422 1.00 89.56 86 THR A N 1
ATOM 676 C CA . THR A 1 86 ? -3.040 14.782 17.071 1.00 89.56 86 THR A CA 1
ATOM 677 C C . THR A 1 86 ? -4.475 14.749 16.552 1.00 89.56 86 THR A C 1
ATOM 679 O O . THR A 1 86 ? -5.398 15.087 17.293 1.00 89.56 86 THR A O 1
ATOM 682 N N . LYS A 1 87 ? -4.687 14.329 15.295 1.00 93.38 87 LYS A N 1
ATOM 683 C CA . LYS A 1 87 ? -6.034 14.268 14.692 1.00 93.38 87 LYS A CA 1
ATOM 684 C C . LYS A 1 87 ? -6.282 13.052 13.811 1.00 93.38 87 LYS A C 1
ATOM 686 O O . LYS A 1 87 ? -5.400 12.583 13.095 1.00 93.38 87 LYS A O 1
ATOM 691 N N . TRP A 1 88 ? -7.527 12.588 13.817 1.00 94.44 88 TRP A N 1
ATOM 692 C CA . TRP A 1 88 ? -8.015 11.578 12.885 1.00 94.44 88 TRP A CA 1
ATOM 693 C C . TRP A 1 88 ? -8.412 12.221 11.554 1.00 94.44 88 TRP A C 1
ATOM 695 O O . TRP A 1 88 ? -9.110 13.232 11.529 1.00 94.44 88 TRP A O 1
ATOM 705 N N . ILE A 1 89 ? -7.988 11.611 10.450 1.00 92.31 89 ILE A N 1
ATOM 706 C CA . ILE A 1 89 ? -8.386 11.960 9.084 1.00 92.31 89 ILE A CA 1
ATOM 707 C C . ILE A 1 89 ? -8.984 10.729 8.398 1.00 92.31 89 ILE A C 1
ATOM 709 O O . ILE A 1 89 ? -8.514 9.609 8.604 1.00 92.31 89 ILE A O 1
ATOM 713 N N . SER A 1 90 ? -10.019 10.924 7.580 1.00 87.19 90 SER A N 1
ATOM 714 C CA . SER A 1 90 ? -10.519 9.867 6.692 1.00 87.19 90 SER A CA 1
ATOM 715 C C . SER A 1 90 ? -9.491 9.589 5.590 1.00 87.19 90 SER A C 1
ATOM 717 O O . SER A 1 90 ? -8.796 10.502 5.141 1.00 87.19 90 SER A O 1
ATOM 719 N N . HIS A 1 91 ? -9.357 8.329 5.185 1.00 82.62 91 HIS A N 1
ATOM 720 C CA . HIS A 1 91 ? -8.391 7.899 4.176 1.00 82.62 91 HIS A CA 1
ATOM 721 C C . HIS A 1 91 ? -8.986 6.821 3.248 1.00 82.62 91 HIS A C 1
ATOM 723 O O . HIS A 1 91 ? -8.520 5.682 3.260 1.00 82.62 91 HIS A O 1
ATOM 729 N N . PRO A 1 92 ? -10.035 7.154 2.469 1.00 78.75 92 PRO A N 1
ATOM 730 C CA . PRO A 1 92 ? -10.755 6.189 1.647 1.00 78.75 92 PRO A CA 1
ATOM 731 C C . PRO A 1 92 ? -9.958 5.782 0.401 1.00 78.75 92 PRO A C 1
ATOM 733 O O . PRO A 1 92 ? -9.470 6.619 -0.356 1.00 78.75 92 PRO A O 1
ATOM 736 N N . MET A 1 93 ? -9.910 4.486 0.111 1.00 81.00 93 MET A N 1
ATOM 737 C CA . MET A 1 93 ? -9.241 3.912 -1.063 1.00 81.00 93 MET A CA 1
ATOM 738 C C . MET A 1 93 ? -10.030 4.068 -2.365 1.00 81.00 93 MET A C 1
ATOM 740 O O . MET A 1 93 ? -9.556 3.660 -3.427 1.00 81.00 93 MET A O 1
ATOM 744 N N . LYS A 1 94 ? -11.214 4.692 -2.318 1.00 82.81 94 LYS A N 1
ATOM 745 C CA . LYS A 1 94 ? -12.075 4.927 -3.487 1.00 82.81 94 LYS A CA 1
ATOM 746 C C . LYS A 1 94 ? -11.344 5.617 -4.645 1.00 82.81 94 LYS A C 1
ATOM 748 O O . LYS A 1 94 ? -11.587 5.279 -5.798 1.00 82.81 94 LYS A O 1
ATOM 753 N N . GLU A 1 95 ? -10.420 6.524 -4.336 1.00 84.50 95 GLU A N 1
ATOM 754 C CA . GLU A 1 95 ? -9.590 7.250 -5.311 1.00 84.50 95 GLU A CA 1
ATOM 755 C C . GLU A 1 95 ? -8.545 6.358 -6.004 1.00 84.50 95 GLU A C 1
ATOM 757 O O . GLU A 1 95 ? -8.062 6.685 -7.086 1.00 84.50 95 GLU A O 1
ATOM 762 N N . MET A 1 96 ? -8.204 5.205 -5.417 1.00 88.06 96 MET A N 1
ATOM 763 C CA . MET A 1 96 ? -7.324 4.223 -6.048 1.00 88.06 96 MET A CA 1
ATOM 764 C C . MET A 1 96 ? -8.076 3.277 -6.991 1.00 88.06 96 MET A C 1
ATOM 766 O O . MET A 1 96 ? -7.445 2.718 -7.889 1.00 88.06 96 MET A O 1
ATOM 770 N N . TYR A 1 97 ? -9.386 3.066 -6.837 1.00 89.44 97 TYR A N 1
ATOM 771 C CA . TYR A 1 97 ? -10.117 2.078 -7.640 1.00 89.44 97 TYR A CA 1
ATOM 772 C C . TYR A 1 97 ? -10.121 2.422 -9.140 1.00 89.44 97 TYR A C 1
ATOM 774 O O . TYR A 1 97 ? -10.299 3.565 -9.548 1.00 89.44 97 TYR A O 1
ATOM 782 N N . GLY A 1 98 ? -9.887 1.414 -9.982 1.00 90.62 98 GLY A N 1
ATOM 783 C CA . GLY A 1 98 ? -9.742 1.558 -11.433 1.00 90.62 98 GLY A CA 1
ATOM 784 C C . GLY A 1 98 ? -8.368 2.061 -11.893 1.00 90.62 98 GLY A C 1
ATOM 785 O O . GLY A 1 98 ? -8.004 1.820 -13.047 1.00 90.62 98 GLY A O 1
ATOM 786 N N . THR A 1 99 ? -7.585 2.703 -11.017 1.00 94.81 99 THR A N 1
ATOM 787 C CA . THR A 1 99 ? -6.262 3.248 -11.365 1.00 94.81 99 THR A CA 1
ATOM 788 C C . THR A 1 99 ? -5.224 2.149 -11.620 1.00 94.81 99 THR A C 1
ATOM 790 O O . THR A 1 99 ? -5.360 1.006 -11.178 1.00 94.81 99 THR A O 1
ATOM 793 N N . THR A 1 100 ? -4.164 2.505 -12.346 1.00 96.38 100 THR A N 1
ATOM 794 C CA . THR A 1 100 ? -2.984 1.660 -12.576 1.00 96.38 100 THR A CA 1
ATOM 795 C C . THR A 1 100 ? -1.783 2.305 -11.894 1.00 96.38 100 THR A C 1
ATOM 797 O O . THR A 1 100 ? -1.568 3.507 -12.060 1.00 96.38 100 THR A O 1
ATOM 800 N N . LYS A 1 101 ? -1.032 1.528 -11.107 1.00 96.19 101 LYS A N 1
ATOM 801 C CA . LYS A 1 101 ? 0.097 2.000 -10.296 1.00 96.19 101 LYS A CA 1
ATOM 802 C C . LYS A 1 101 ? 1.266 1.016 -10.338 1.00 96.19 101 LYS A C 1
ATOM 804 O O . LYS A 1 101 ? 1.073 -0.199 -10.329 1.00 96.19 101 LYS A O 1
ATOM 809 N N . GLU A 1 102 ? 2.475 1.554 -10.289 1.00 95.44 102 GLU A N 1
ATOM 810 C CA . GLU A 1 102 ? 3.715 0.796 -10.135 1.00 95.44 102 GLU A CA 1
ATOM 811 C C . GLU A 1 102 ? 3.905 0.364 -8.680 1.00 95.44 102 GLU A C 1
ATOM 813 O O . GLU A 1 102 ? 3.813 1.188 -7.768 1.00 95.44 102 GLU A O 1
ATOM 818 N N . LEU A 1 103 ? 4.151 -0.925 -8.441 1.00 93.38 103 LEU A N 1
ATOM 819 C CA . LEU A 1 103 ? 4.251 -1.473 -7.088 1.00 93.38 103 LEU A CA 1
ATOM 820 C C . LEU A 1 103 ? 5.711 -1.695 -6.688 1.00 93.38 103 LEU A C 1
ATOM 822 O O . LEU A 1 103 ? 6.427 -2.478 -7.309 1.00 93.38 103 LEU A O 1
ATOM 826 N N . PHE A 1 104 ? 6.135 -1.058 -5.603 1.00 92.50 104 PHE A N 1
ATOM 827 C CA . PHE A 1 104 ? 7.442 -1.251 -4.980 1.00 92.50 104 PHE A CA 1
ATOM 828 C C . PHE A 1 104 ? 7.284 -1.864 -3.592 1.00 92.50 104 PHE A C 1
ATOM 830 O O . PHE A 1 104 ? 6.374 -1.496 -2.848 1.00 92.50 104 PHE A O 1
ATOM 837 N N . THR A 1 105 ? 8.189 -2.768 -3.218 1.00 89.44 105 THR A N 1
ATOM 838 C CA . THR A 1 105 ? 8.248 -3.333 -1.863 1.00 89.44 105 THR A CA 1
ATOM 839 C C . THR A 1 105 ? 9.637 -3.148 -1.258 1.00 89.44 105 THR A C 1
ATOM 841 O O . THR A 1 105 ? 10.658 -3.369 -1.911 1.00 89.44 105 THR A O 1
ATOM 844 N N . ILE A 1 106 ? 9.679 -2.710 0.001 1.00 88.19 106 ILE A N 1
ATOM 845 C CA . ILE A 1 106 ? 10.896 -2.463 0.775 1.00 88.19 106 ILE A CA 1
ATOM 846 C C . ILE A 1 106 ? 11.002 -3.539 1.855 1.00 88.19 106 ILE A C 1
ATOM 848 O O . ILE A 1 106 ? 10.176 -3.604 2.766 1.00 88.19 106 ILE A O 1
ATOM 852 N N . ASN A 1 107 ? 12.025 -4.386 1.768 1.00 84.44 107 ASN A N 1
ATOM 853 C CA . ASN A 1 107 ? 12.276 -5.463 2.719 1.00 84.44 107 ASN A CA 1
ATOM 854 C C . ASN A 1 107 ? 13.751 -5.463 3.134 1.00 84.44 107 ASN A C 1
ATOM 856 O O . ASN A 1 107 ? 14.614 -5.555 2.266 1.00 84.44 107 ASN A O 1
ATOM 860 N N . HIS A 1 108 ? 14.034 -5.356 4.438 1.00 80.38 108 HIS A N 1
ATOM 861 C CA . HIS A 1 108 ? 15.389 -5.304 5.014 1.00 80.38 108 HIS A CA 1
ATOM 862 C C . HIS A 1 108 ? 16.369 -4.455 4.179 1.00 80.38 108 HIS A C 1
ATOM 864 O O . HIS A 1 108 ? 17.300 -4.971 3.560 1.00 80.38 108 HIS A O 1
ATOM 870 N N . ASN A 1 109 ? 16.112 -3.142 4.118 1.00 78.31 109 ASN A N 1
ATOM 871 C CA . ASN A 1 109 ? 16.934 -2.143 3.417 1.00 78.31 109 ASN A CA 1
ATOM 872 C C . ASN A 1 109 ? 17.133 -2.401 1.907 1.00 78.31 109 ASN A C 1
ATOM 874 O O . ASN A 1 109 ? 17.982 -1.779 1.272 1.00 78.31 109 ASN A O 1
ATOM 878 N N . THR A 1 110 ? 16.331 -3.298 1.325 1.00 84.25 110 THR A N 1
ATOM 879 C CA . THR A 1 110 ? 16.382 -3.696 -0.081 1.00 84.25 110 THR A CA 1
ATOM 880 C C . THR A 1 110 ? 15.048 -3.379 -0.754 1.00 84.25 110 THR A C 1
ATOM 882 O O . THR A 1 110 ? 13.993 -3.740 -0.230 1.00 84.25 110 THR A O 1
ATOM 885 N N . VAL A 1 111 ? 15.079 -2.719 -1.915 1.00 89.31 111 VAL A N 1
ATOM 886 C CA . VAL A 1 111 ? 13.871 -2.338 -2.666 1.00 89.31 111 VAL A CA 1
ATOM 887 C C . VAL A 1 111 ? 13.721 -3.186 -3.924 1.00 89.31 111 VAL A C 1
ATOM 889 O O . VAL A 1 111 ? 14.642 -3.303 -4.741 1.00 89.31 111 VAL A O 1
ATOM 892 N N . TYR A 1 112 ? 12.524 -3.738 -4.082 1.00 88.56 112 TYR A N 1
ATOM 893 C CA . TYR A 1 112 ? 12.088 -4.556 -5.204 1.00 88.56 112 TYR A CA 1
ATOM 894 C C . TYR A 1 112 ? 10.971 -3.831 -5.957 1.00 88.56 112 TYR A C 1
ATOM 896 O O . TYR A 1 112 ? 10.147 -3.143 -5.353 1.00 88.56 112 TYR A O 1
ATOM 904 N N . TYR A 1 113 ? 10.922 -4.016 -7.272 1.00 91.69 113 TYR A N 1
ATOM 905 C CA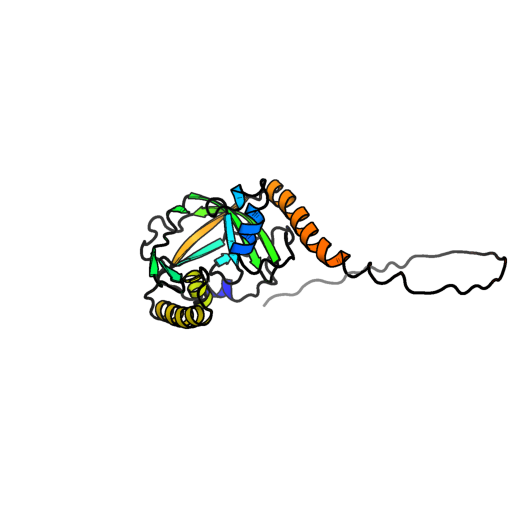 . TYR A 1 113 ? 9.807 -3.599 -8.119 1.00 91.69 113 TYR A CA 1
ATOM 906 C C . TYR A 1 113 ? 8.986 -4.839 -8.469 1.00 91.69 113 TYR A C 1
ATOM 908 O O . TYR A 1 113 ? 9.527 -5.843 -8.927 1.00 91.69 113 TYR A O 1
ATOM 916 N N . GLY A 1 114 ? 7.689 -4.780 -8.194 1.00 88.31 114 GLY A N 1
ATOM 917 C CA . GLY A 1 114 ? 6.744 -5.873 -8.388 1.00 88.31 114 GLY A CA 1
ATOM 918 C C . GLY A 1 114 ? 6.098 -5.917 -9.771 1.00 88.31 114 GLY A C 1
ATOM 919 O O . GLY A 1 114 ? 5.362 -6.866 -10.044 1.00 88.31 114 GLY A O 1
ATOM 920 N N . GLY A 1 115 ? 6.325 -4.896 -10.601 1.00 92.00 115 GLY A N 1
ATOM 921 C CA . GLY A 1 115 ? 5.583 -4.645 -11.835 1.00 92.00 115 GLY A CA 1
ATOM 922 C C . GLY A 1 115 ? 4.437 -3.641 -11.672 1.00 92.00 115 GLY A C 1
ATOM 923 O O . GLY A 1 115 ? 4.280 -2.992 -10.631 1.00 92.00 115 GLY A O 1
ATOM 924 N N . THR A 1 116 ? 3.624 -3.564 -12.719 1.00 94.75 116 THR A N 1
ATOM 925 C CA . THR A 1 116 ? 2.470 -2.675 -12.863 1.00 94.75 116 THR A CA 1
ATOM 926 C C . THR A 1 116 ? 1.191 -3.381 -12.408 1.00 94.75 116 THR A C 1
ATOM 928 O O . THR A 1 116 ? 0.899 -4.503 -12.839 1.00 94.75 116 THR A O 1
ATOM 931 N N . TYR A 1 117 ? 0.396 -2.717 -11.562 1.00 94.88 117 TYR A N 1
ATOM 932 C CA . TYR A 1 117 ? -0.835 -3.266 -10.986 1.00 94.88 117 TYR A CA 1
ATOM 933 C C . TYR A 1 117 ? -2.041 -2.373 -11.253 1.00 94.88 117 TYR A C 1
ATOM 935 O O . TYR A 1 117 ? -1.996 -1.160 -11.048 1.00 94.88 117 TYR A O 1
ATOM 943 N N . LYS A 1 118 ? -3.162 -2.993 -11.626 1.00 95.62 118 LYS A N 1
ATOM 944 C CA . LYS A 1 118 ? -4.478 -2.357 -11.625 1.00 95.62 118 LYS A CA 1
ATOM 945 C C . LYS A 1 118 ? -5.130 -2.528 -10.254 1.00 95.62 118 LYS A C 1
ATOM 947 O O . LYS A 1 118 ? -5.232 -3.640 -9.738 1.00 95.62 118 LYS A O 1
ATOM 952 N N . CYS A 1 119 ? -5.577 -1.422 -9.675 1.00 94.00 119 CYS A N 1
ATOM 953 C CA . CYS A 1 119 ? -6.266 -1.387 -8.392 1.00 94.00 119 CYS A CA 1
ATOM 954 C C . CYS A 1 119 ? -7.763 -1.660 -8.604 1.00 94.00 119 CYS A C 1
ATOM 956 O O . CYS A 1 119 ? -8.449 -0.901 -9.288 1.00 94.00 119 CYS A O 1
ATOM 958 N N . LEU A 1 120 ? -8.277 -2.743 -8.026 1.00 91.06 120 LEU A N 1
ATOM 959 C CA . LEU A 1 120 ? -9.658 -3.200 -8.167 1.00 91.06 120 LEU A CA 1
ATOM 960 C C . LEU A 1 120 ? -10.380 -3.215 -6.810 1.00 91.06 120 LEU A C 1
ATOM 962 O O . LEU A 1 120 ? -9.801 -3.675 -5.821 1.00 91.06 120 LEU A O 1
ATOM 966 N N . PRO A 1 121 ? -11.656 -2.801 -6.747 1.00 87.19 121 PRO A N 1
ATOM 967 C CA . PRO A 1 121 ? -12.507 -3.145 -5.619 1.00 87.19 121 PRO A CA 1
ATOM 968 C C . PRO A 1 121 ? -12.813 -4.654 -5.666 1.00 87.19 121 PRO A C 1
ATOM 970 O O . PRO A 1 121 ? -13.135 -5.201 -6.721 1.00 87.19 121 PRO A O 1
ATOM 973 N N . LEU A 1 122 ? -12.697 -5.342 -4.527 1.00 76.81 122 LEU A N 1
ATOM 974 C CA . LEU A 1 122 ? -12.950 -6.792 -4.414 1.00 76.81 122 LEU A CA 1
ATOM 975 C C . LEU A 1 122 ? -14.443 -7.155 -4.416 1.00 76.81 122 LEU A C 1
ATOM 977 O O . LEU A 1 122 ? -14.797 -8.306 -4.653 1.00 76.81 122 LEU A O 1
ATOM 981 N N . SER A 1 123 ? -15.305 -6.174 -4.155 1.00 69.81 123 SER A N 1
ATOM 982 C CA . SER A 1 123 ? -16.755 -6.259 -4.291 1.00 69.81 123 SER A CA 1
ATOM 983 C C . SER A 1 123 ? -17.264 -4.956 -4.901 1.00 69.81 123 SER A C 1
ATOM 985 O O . SER A 1 123 ? -16.687 -3.894 -4.671 1.00 69.81 123 SER A O 1
ATOM 987 N N . TRP A 1 124 ? -18.350 -5.031 -5.663 1.00 56.50 124 TRP A N 1
ATOM 988 C CA . TRP A 1 124 ? -19.121 -3.854 -6.067 1.00 56.50 124 TRP A CA 1
ATOM 989 C C . TRP A 1 124 ? -19.837 -3.243 -4.846 1.00 56.50 124 TRP A C 1
ATOM 991 O O . TRP A 1 124 ? -19.875 -2.024 -4.701 1.00 56.50 124 TRP A O 1
ATOM 1001 N N . GLU A 1 125 ? -20.256 -4.089 -3.900 1.00 55.66 125 GLU A N 1
ATOM 1002 C CA . GLU A 1 125 ? -20.585 -3.736 -2.515 1.00 55.66 125 GLU A CA 1
ATOM 1003 C C . GLU A 1 125 ? -19.306 -3.694 -1.657 1.00 55.66 125 GLU A C 1
ATOM 1005 O O . GLU A 1 125 ? -19.118 -4.484 -0.729 1.00 55.66 125 GLU A O 1
ATOM 1010 N N . MET A 1 126 ? -18.376 -2.794 -1.981 1.00 55.12 126 MET A N 1
ATOM 1011 C CA . MET A 1 126 ? -17.336 -2.410 -1.022 1.00 55.12 126 MET A CA 1
ATOM 1012 C C . MET A 1 126 ? -18.015 -1.706 0.154 1.00 55.12 126 MET A C 1
ATOM 1014 O O . MET A 1 126 ? -18.475 -0.575 0.005 1.00 55.12 126 MET A O 1
ATOM 1018 N N . CYS A 1 127 ? -18.094 -2.369 1.312 1.00 54.97 127 CYS A N 1
ATOM 1019 C CA . CYS A 1 127 ? -18.614 -1.754 2.532 1.00 54.97 127 CYS A CA 1
ATOM 1020 C C . CYS A 1 127 ? -17.808 -0.476 2.836 1.00 54.97 127 CYS A C 1
ATOM 1022 O O . CYS A 1 127 ? -16.607 -0.598 3.095 1.00 54.97 127 CYS A O 1
ATOM 1024 N N . PRO A 1 128 ? -18.423 0.724 2.877 1.00 53.62 128 PRO A N 1
ATOM 1025 C CA . PRO A 1 128 ? -17.715 1.944 3.280 1.00 53.62 128 PRO A CA 1
ATOM 1026 C C . PRO A 1 128 ? -17.224 1.862 4.738 1.00 53.62 128 PRO A C 1
ATOM 1028 O O . PRO A 1 128 ? -16.270 2.535 5.116 1.00 53.62 128 PRO A O 1
ATOM 1031 N N . ASP A 1 129 ? -17.823 0.968 5.532 1.00 61.72 129 ASP A N 1
ATOM 1032 C CA . ASP A 1 129 ? -17.432 0.634 6.907 1.00 61.72 129 ASP A CA 1
ATOM 1033 C C . ASP A 1 129 ? -16.281 -0.396 6.995 1.00 61.72 129 ASP A C 1
ATOM 1035 O O . ASP A 1 129 ? -15.934 -0.846 8.088 1.00 61.72 129 ASP A O 1
ATOM 1039 N N . GLY A 1 130 ? -15.704 -0.809 5.862 1.00 70.50 130 GLY A N 1
ATOM 1040 C CA . GLY A 1 130 ? -14.566 -1.727 5.779 1.00 70.50 130 GLY A CA 1
ATOM 1041 C C . GLY A 1 130 ? -14.853 -3.201 6.115 1.00 70.50 130 GLY A C 1
ATOM 1042 O O . GLY A 1 130 ? -15.990 -3.659 6.255 1.00 70.50 130 GLY A O 1
ATOM 1043 N N . CYS A 1 131 ? -13.773 -3.976 6.221 1.00 73.12 131 CYS A N 1
ATOM 1044 C CA . CYS A 1 131 ? -13.782 -5.403 6.530 1.00 73.12 131 CYS A CA 1
ATOM 1045 C C . CYS A 1 131 ? -14.138 -5.643 8.006 1.00 73.12 131 CYS A C 1
ATOM 1047 O O . CYS A 1 131 ? -13.487 -5.115 8.907 1.00 73.12 131 CYS A O 1
ATOM 1049 N N . LYS A 1 132 ? -15.161 -6.474 8.251 1.00 67.69 132 LYS A N 1
ATOM 1050 C CA . LYS A 1 132 ? -15.638 -6.823 9.604 1.00 67.69 132 LYS A CA 1
ATOM 1051 C C . LYS A 1 132 ? -14.818 -7.930 10.275 1.00 67.69 132 LYS A C 1
ATOM 1053 O O . LYS A 1 132 ? -14.752 -7.960 11.502 1.00 67.69 132 LYS A O 1
ATOM 1058 N N . ASP A 1 133 ? -14.212 -8.809 9.476 1.00 75.25 133 ASP A N 1
ATOM 1059 C CA . ASP A 1 133 ? -13.242 -9.809 9.923 1.00 75.25 133 ASP A CA 1
ATOM 1060 C C . ASP A 1 133 ? -11.826 -9.350 9.545 1.00 75.25 133 ASP A C 1
ATOM 1062 O O . ASP A 1 133 ? -11.555 -9.016 8.390 1.00 75.25 133 ASP A O 1
ATOM 1066 N N . LEU A 1 134 ? -10.943 -9.323 10.541 1.00 77.94 134 LEU A N 1
ATOM 1067 C CA . LEU A 1 134 ? -9.518 -9.000 10.420 1.00 77.94 134 LEU A CA 1
ATOM 1068 C C . LEU A 1 134 ? -8.650 -10.195 10.864 1.00 77.94 134 LEU A C 1
ATOM 1070 O O . LEU A 1 134 ? -7.448 -10.050 11.085 1.00 77.94 134 LEU A O 1
ATOM 1074 N N . SER A 1 135 ? -9.247 -11.377 11.055 1.00 80.50 135 SER A N 1
ATOM 1075 C CA . SER A 1 135 ? -8.570 -12.539 11.619 1.00 80.50 135 SER A CA 1
ATOM 1076 C C . SER A 1 135 ? -7.429 -13.029 10.718 1.00 80.50 135 SER A C 1
ATOM 1078 O O . SER A 1 135 ? -7.571 -13.247 9.517 1.00 80.50 135 SER A O 1
ATOM 1080 N N . GLY A 1 136 ? -6.248 -13.175 11.323 1.00 79.69 136 GLY A N 1
ATOM 1081 C CA . GLY A 1 136 ? -4.996 -13.473 10.627 1.00 79.69 136 GLY A CA 1
ATOM 1082 C C . GLY A 1 136 ? -4.167 -12.240 10.252 1.00 79.69 136 GLY A C 1
ATOM 1083 O O . GLY A 1 136 ? -2.949 -12.369 10.183 1.00 79.69 136 GLY A O 1
ATOM 1084 N N . LEU A 1 137 ? -4.765 -11.053 10.077 1.00 84.19 137 LEU A N 1
ATOM 1085 C CA . LEU A 1 137 ? -4.005 -9.830 9.784 1.00 84.19 137 LEU A CA 1
ATOM 1086 C C . LEU A 1 137 ? -3.118 -9.425 10.970 1.00 84.19 137 LEU A C 1
ATOM 1088 O O . LEU A 1 137 ? -3.528 -9.507 12.130 1.00 84.19 137 LEU A O 1
ATOM 1092 N N . ASP A 1 138 ? -1.910 -8.934 10.679 1.00 89.56 138 ASP A N 1
ATOM 1093 C CA . ASP A 1 138 ? -1.051 -8.351 11.709 1.00 89.56 138 ASP A CA 1
ATOM 1094 C C . ASP A 1 138 ? -1.625 -6.998 12.163 1.00 89.56 138 ASP A C 1
ATOM 1096 O O . ASP A 1 138 ? -1.583 -5.995 11.445 1.00 89.56 138 ASP A O 1
ATOM 1100 N N . LEU A 1 139 ? -2.149 -6.966 13.390 1.00 91.44 139 LEU A N 1
ATOM 1101 C CA . LEU A 1 139 ? -2.668 -5.745 14.003 1.00 91.44 139 LEU A CA 1
ATOM 1102 C C . LEU A 1 139 ? -1.561 -4.710 14.275 1.00 91.44 139 LEU A C 1
ATOM 1104 O O . LEU A 1 139 ? -1.870 -3.527 14.385 1.00 91.44 139 LEU A O 1
ATOM 1108 N N . GLN A 1 140 ? -0.283 -5.108 14.350 1.00 91.88 140 GLN A N 1
ATOM 1109 C CA . GLN A 1 140 ? 0.831 -4.158 14.411 1.00 91.88 140 GLN A CA 1
ATOM 1110 C C . GLN A 1 140 ? 1.080 -3.503 13.050 1.00 91.88 140 GLN A C 1
ATOM 1112 O O . GLN A 1 140 ? 1.267 -2.291 12.998 1.00 91.88 140 GLN A O 1
ATOM 1117 N N . ALA A 1 141 ? 1.061 -4.267 11.954 1.00 89.88 141 ALA A N 1
ATOM 1118 C CA . ALA A 1 141 ? 1.118 -3.737 10.591 1.00 89.88 141 ALA A CA 1
ATOM 1119 C C . ALA A 1 141 ? -0.019 -2.738 10.330 1.00 89.88 141 ALA A C 1
ATOM 1121 O O . ALA A 1 141 ? 0.230 -1.617 9.888 1.00 89.88 141 ALA A O 1
ATOM 1122 N N . LEU A 1 142 ? -1.256 -3.101 10.692 1.00 91.62 142 LEU A N 1
ATOM 1123 C CA . LEU A 1 142 ? -2.407 -2.196 10.624 1.00 91.62 142 LEU A CA 1
ATOM 1124 C C . LEU A 1 142 ? -2.219 -0.951 11.506 1.00 91.62 142 LEU A C 1
ATOM 1126 O O . LEU A 1 142 ? -2.447 0.157 11.033 1.00 91.62 142 LEU A O 1
ATOM 1130 N N . ALA A 1 143 ? -1.746 -1.091 12.749 1.00 93.69 143 ALA A N 1
ATOM 1131 C CA . ALA A 1 143 ? -1.501 0.049 13.634 1.00 93.69 143 ALA A CA 1
ATOM 1132 C C . ALA A 1 143 ? -0.383 0.988 13.139 1.00 93.69 143 ALA A C 1
ATOM 1134 O O . ALA A 1 143 ? -0.520 2.204 13.267 1.00 93.69 143 ALA A O 1
ATOM 1135 N N . ARG A 1 144 ? 0.684 0.456 12.519 1.00 91.31 144 ARG A N 1
ATOM 1136 C CA . ARG A 1 144 ? 1.713 1.267 11.841 1.00 91.31 144 ARG A CA 1
ATOM 1137 C C . ARG A 1 144 ? 1.107 2.010 10.652 1.00 91.31 144 ARG A C 1
ATOM 1139 O O . ARG A 1 144 ? 1.283 3.216 10.550 1.00 91.31 144 ARG A O 1
ATOM 1146 N N . ALA A 1 145 ? 0.335 1.321 9.810 1.00 89.75 145 ALA A N 1
ATOM 1147 C CA . ALA A 1 145 ? -0.334 1.922 8.656 1.00 89.75 145 ALA A CA 1
ATOM 1148 C C . ALA A 1 145 ? -1.392 2.978 9.043 1.00 89.75 145 ALA A C 1
ATOM 1150 O O . ALA A 1 145 ? -1.651 3.893 8.260 1.00 89.75 145 ALA A O 1
ATOM 1151 N N . THR A 1 146 ? -1.998 2.877 10.233 1.00 93.38 146 THR A N 1
ATOM 1152 C CA . THR A 1 146 ? -2.900 3.895 10.798 1.00 93.38 146 THR A CA 1
ATOM 1153 C C . THR A 1 146 ? -2.169 5.186 11.162 1.00 93.38 146 THR A C 1
ATOM 1155 O O . THR A 1 146 ? -2.751 6.256 11.003 1.00 93.38 146 THR A O 1
ATOM 1158 N N . ILE A 1 147 ? -0.929 5.128 11.649 1.00 92.25 147 ILE A N 1
ATOM 1159 C CA . ILE A 1 147 ? -0.224 6.314 12.148 1.00 92.25 147 ILE A CA 1
ATOM 1160 C C . ILE A 1 147 ? 0.561 6.991 11.021 1.00 92.25 147 ILE A C 1
ATOM 1162 O O . ILE A 1 147 ? 1.533 6.454 10.497 1.00 92.25 147 ILE A O 1
ATOM 1166 N N . SER A 1 148 ? 0.166 8.221 10.692 1.00 85.94 148 SER A N 1
ATOM 1167 C CA . SER A 1 148 ? 0.973 9.131 9.884 1.00 85.94 148 SER A CA 1
ATOM 1168 C C . SER A 1 148 ? 1.826 9.982 10.818 1.00 85.94 148 SER A C 1
ATOM 1170 O O . SER A 1 148 ? 1.375 11.019 11.304 1.00 85.94 148 SER A O 1
ATOM 1172 N N . ASP A 1 149 ? 3.057 9.543 11.056 1.00 79.12 149 ASP A N 1
ATOM 1173 C CA . ASP A 1 149 ? 4.093 10.365 11.679 1.00 79.12 149 ASP A CA 1
ATOM 1174 C C . ASP A 1 149 ? 4.542 11.472 10.704 1.00 79.12 149 ASP A C 1
ATOM 1176 O O . ASP A 1 149 ? 4.799 11.205 9.528 1.00 79.12 149 ASP A O 1
ATOM 1180 N N . ASN A 1 150 ? 4.599 12.717 11.184 1.00 79.25 150 ASN A N 1
ATOM 1181 C CA . ASN A 1 150 ? 5.073 13.886 10.434 1.00 79.25 150 ASN A CA 1
ATOM 1182 C C . ASN A 1 150 ? 6.232 14.603 11.155 1.00 79.25 150 ASN A C 1
ATOM 1184 O O . ASN A 1 150 ? 6.444 15.794 10.939 1.00 79.25 150 ASN A O 1
ATOM 1188 N N . GLY A 1 151 ? 6.977 13.884 12.002 1.00 76.56 151 GLY A N 1
ATOM 1189 C CA . GLY A 1 151 ? 8.021 14.436 12.870 1.00 76.56 151 GLY A CA 1
ATOM 1190 C C . GLY A 1 151 ? 7.603 14.522 14.339 1.00 76.56 151 GLY A C 1
ATOM 1191 O O . GLY A 1 151 ? 8.119 15.371 15.057 1.00 76.56 151 GLY A O 1
ATOM 1192 N N . ALA A 1 152 ? 6.667 13.677 14.775 1.00 83.44 152 ALA A N 1
ATOM 1193 C CA . ALA A 1 152 ? 6.242 13.606 16.165 1.00 83.44 152 ALA A CA 1
ATOM 1194 C C . ALA A 1 152 ? 7.322 12.954 17.042 1.00 83.44 152 ALA A C 1
ATOM 1196 O O . ALA A 1 152 ? 8.050 12.050 16.622 1.00 83.44 152 ALA A O 1
ATOM 1197 N N . SER A 1 153 ? 7.404 13.375 18.300 1.00 86.81 153 SER A N 1
ATOM 1198 C CA . SER A 1 153 ? 8.335 12.812 19.271 1.00 86.81 153 SER A CA 1
ATOM 1199 C C . SER A 1 153 ? 8.138 11.297 19.453 1.00 86.81 153 SER A C 1
ATOM 1201 O O . SER A 1 153 ? 7.020 10.785 19.541 1.00 86.81 153 SER A O 1
ATOM 1203 N N . HIS A 1 154 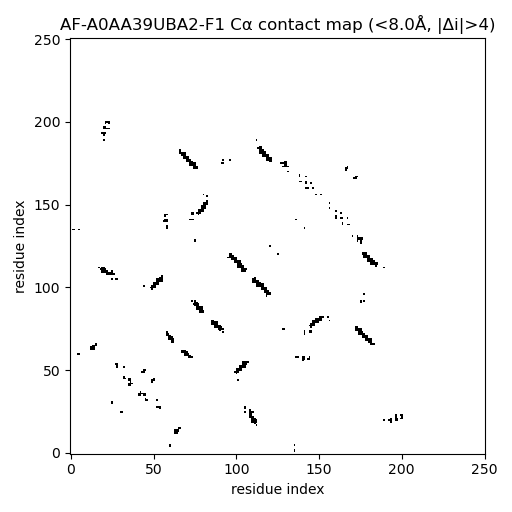? 9.245 10.550 19.570 1.00 88.69 154 HIS A N 1
ATOM 1204 C CA . HIS A 1 154 ? 9.212 9.082 19.676 1.00 88.69 154 HIS A CA 1
ATOM 1205 C C . HIS A 1 154 ? 8.313 8.579 20.820 1.00 88.69 154 HIS A C 1
ATOM 1207 O O . HIS A 1 154 ? 7.674 7.537 20.688 1.00 88.69 154 HIS A O 1
ATOM 1213 N N . LYS A 1 155 ? 8.218 9.324 21.931 1.00 91.06 155 LYS A N 1
ATOM 1214 C CA . LYS A 1 155 ? 7.295 8.991 23.023 1.00 91.06 155 LYS A CA 1
ATOM 1215 C C . LYS A 1 155 ? 5.831 9.081 22.568 1.00 91.06 155 LYS A C 1
ATOM 1217 O O . LYS A 1 155 ? 5.103 8.106 22.725 1.00 91.06 155 LYS A O 1
ATOM 1222 N N . LEU A 1 156 ? 5.428 10.203 21.961 1.00 90.19 156 LEU A N 1
ATOM 1223 C CA . LEU A 1 156 ? 4.071 10.401 21.442 1.00 90.19 156 LEU A CA 1
ATOM 1224 C C . LEU A 1 156 ? 3.703 9.325 20.409 1.00 90.19 156 LEU A C 1
ATOM 1226 O O . LEU A 1 156 ? 2.580 8.818 20.435 1.00 90.19 156 LEU A O 1
ATOM 1230 N N . TYR A 1 157 ? 4.652 8.912 19.561 1.00 91.81 157 TYR A N 1
ATOM 1231 C CA . TYR A 1 157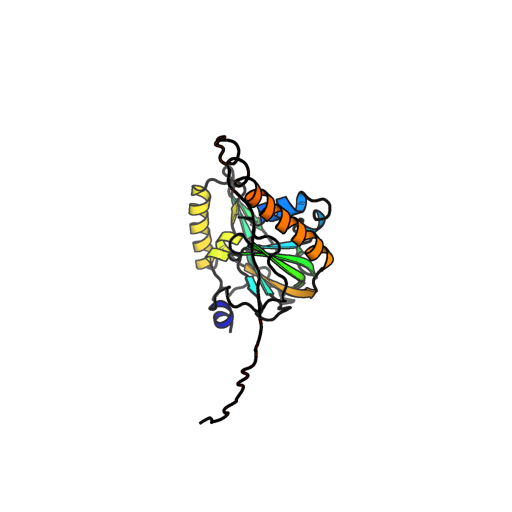 ? 4.460 7.783 18.647 1.00 91.81 157 TYR A CA 1
ATOM 1232 C C . TYR A 1 157 ? 4.176 6.467 19.390 1.00 91.81 157 TYR A C 1
ATOM 1234 O O . TYR A 1 157 ? 3.198 5.798 19.065 1.00 91.81 157 TYR A O 1
ATOM 1242 N N . GLN A 1 158 ? 4.987 6.085 20.385 1.00 93.19 158 GLN A N 1
ATOM 1243 C CA . GLN A 1 158 ? 4.814 4.817 21.116 1.00 93.19 158 GLN A CA 1
ATOM 1244 C C . GLN A 1 158 ? 3.507 4.782 21.924 1.00 93.19 158 GLN A C 1
ATOM 1246 O O . GLN A 1 158 ? 2.761 3.801 21.846 1.00 93.19 158 GLN A O 1
ATOM 1251 N N . ASP A 1 159 ? 3.193 5.867 22.638 1.00 93.19 159 ASP A N 1
ATOM 1252 C CA . ASP A 1 159 ? 1.955 6.003 23.414 1.00 93.19 159 ASP A CA 1
ATOM 1253 C C . ASP A 1 159 ? 0.724 5.897 22.481 1.00 93.19 159 ASP A C 1
ATOM 1255 O O . ASP A 1 159 ? -0.214 5.133 22.741 1.00 93.19 159 ASP A O 1
ATOM 1259 N N . SER A 1 160 ? 0.769 6.574 21.325 1.00 94.50 160 SER A N 1
ATOM 1260 C CA . SER A 1 160 ? -0.275 6.503 20.291 1.00 94.50 160 SER A CA 1
ATOM 1261 C C . SER A 1 160 ? -0.380 5.119 19.646 1.00 94.50 160 SER A C 1
ATOM 1263 O O . SER A 1 160 ? -1.483 4.621 19.432 1.00 94.50 160 SER A O 1
ATOM 1265 N N . PHE A 1 161 ? 0.745 4.464 19.354 1.00 95.38 161 PHE A N 1
ATOM 1266 C CA . PHE A 1 161 ? 0.789 3.135 18.741 1.00 95.38 161 PHE A CA 1
ATOM 1267 C C . PHE A 1 161 ? 0.117 2.082 19.626 1.00 95.38 161 PHE A C 1
ATOM 1269 O O . PHE A 1 161 ? -0.691 1.284 19.139 1.00 95.38 161 PHE A O 1
ATOM 1276 N N . GLN A 1 162 ? 0.358 2.123 20.940 1.00 95.56 162 GLN A N 1
ATOM 1277 C CA . GLN A 1 162 ? -0.301 1.209 21.869 1.00 95.56 162 GLN A CA 1
ATOM 1278 C C . GLN A 1 162 ? -1.808 1.499 22.008 1.00 95.56 162 GLN A C 1
ATOM 1280 O O . GLN A 1 162 ? -2.601 0.554 22.097 1.00 95.56 162 GLN A O 1
ATOM 1285 N N . ALA A 1 163 ? -2.230 2.767 21.958 1.00 96.00 163 ALA A N 1
ATOM 1286 C CA . ALA A 1 163 ? -3.649 3.126 21.914 1.00 96.00 163 ALA A CA 1
ATOM 1287 C C . ALA A 1 163 ? -4.330 2.627 20.622 1.00 96.00 163 ALA A C 1
ATOM 1289 O O . ALA A 1 163 ? -5.368 1.967 20.684 1.00 96.00 163 ALA A O 1
ATOM 1290 N N . VAL A 1 164 ? -3.713 2.849 19.456 1.00 96.50 164 VAL A N 1
ATOM 1291 C CA . VAL A 1 164 ? -4.214 2.404 18.143 1.00 96.50 164 VAL A CA 1
ATOM 1292 C C . VAL A 1 164 ? -4.330 0.877 18.062 1.00 96.50 164 VAL A C 1
ATOM 1294 O O . VAL A 1 164 ? -5.351 0.373 17.593 1.00 96.50 164 VAL A O 1
ATOM 1297 N N . ILE A 1 165 ? -3.358 0.119 18.588 1.00 95.69 165 ILE A N 1
ATOM 1298 C CA . ILE A 1 165 ? -3.460 -1.349 18.711 1.00 95.69 165 ILE A CA 1
ATOM 1299 C C . ILE A 1 165 ? -4.706 -1.763 19.508 1.00 95.69 165 ILE A C 1
ATOM 1301 O O . ILE A 1 165 ? -5.361 -2.749 19.164 1.00 95.69 165 ILE A O 1
ATOM 1305 N N . ASN A 1 166 ? -5.055 -1.031 20.567 1.00 95.56 166 ASN A N 1
ATOM 1306 C CA . ASN A 1 166 ? -6.224 -1.353 21.381 1.00 95.56 166 ASN A CA 1
ATOM 1307 C C . ASN A 1 166 ? -7.538 -1.003 20.660 1.00 95.56 166 ASN A C 1
ATOM 1309 O O . ASN A 1 166 ? -8.481 -1.787 20.729 1.00 95.56 166 ASN A O 1
ATOM 1313 N N . LEU A 1 167 ? -7.586 0.083 19.879 1.00 95.31 167 LEU A N 1
ATOM 1314 C CA . LEU A 1 167 ? -8.740 0.399 19.022 1.00 95.31 167 LEU A CA 1
ATOM 1315 C C . LEU A 1 167 ? -8.966 -0.652 17.915 1.00 95.31 167 LEU A C 1
ATOM 1317 O O . LEU A 1 167 ? -10.116 -0.956 17.587 1.00 95.31 167 LEU A O 1
ATOM 1321 N N . TRP A 1 168 ? -7.894 -1.243 17.373 1.00 94.31 168 TRP A N 1
ATOM 1322 C CA . TRP A 1 168 ? -7.979 -2.390 16.458 1.00 94.31 168 TRP A CA 1
ATOM 1323 C C . TRP A 1 168 ? -8.499 -3.654 17.152 1.00 94.31 168 TRP A C 1
ATOM 1325 O O . TRP A 1 168 ? -9.428 -4.282 16.648 1.00 94.31 168 TRP A O 1
ATOM 1335 N N . LYS A 1 169 ? -7.956 -4.010 18.326 1.00 92.31 169 LYS A N 1
ATOM 1336 C CA . LYS A 1 169 ? -8.422 -5.164 19.125 1.00 92.31 169 LYS A CA 1
ATOM 1337 C C . LYS A 1 169 ? -9.904 -5.059 19.499 1.00 92.31 169 LYS A C 1
ATOM 1339 O O . LYS A 1 169 ? -10.608 -6.062 19.457 1.00 92.31 169 LYS A O 1
ATOM 1344 N N . SER A 1 170 ? -10.380 -3.855 19.815 1.00 92.81 170 SER A N 1
ATOM 1345 C CA . SER A 1 170 ? -11.790 -3.578 20.121 1.00 92.81 170 SER A CA 1
ATOM 1346 C C . SER A 1 170 ? -12.693 -3.477 18.882 1.00 92.81 170 SER A C 1
ATOM 1348 O O . SER A 1 170 ? -13.869 -3.155 19.024 1.00 92.81 170 SER A O 1
ATOM 1350 N N . ASN A 1 171 ? -12.173 -3.721 17.669 1.00 88.88 171 ASN A N 1
ATOM 1351 C CA . ASN A 1 171 ? -12.904 -3.612 16.399 1.00 88.88 171 ASN A CA 1
ATOM 1352 C C . ASN A 1 171 ? -13.588 -2.235 16.204 1.00 88.88 171 ASN A C 1
ATOM 1354 O O . ASN A 1 171 ? -14.662 -2.136 15.604 1.00 88.88 171 ASN A O 1
ATOM 1358 N N . ILE A 1 172 ? -12.972 -1.169 16.731 1.00 91.50 172 ILE A N 1
ATOM 1359 C CA . ILE A 1 172 ? -13.413 0.223 16.547 1.00 91.50 172 ILE A CA 1
ATOM 1360 C C . ILE A 1 172 ? -12.881 0.740 15.208 1.00 91.50 172 ILE A C 1
ATOM 1362 O O . ILE A 1 172 ? -13.637 1.277 14.400 1.00 91.50 172 ILE A O 1
ATOM 1366 N N . LEU A 1 173 ? -11.587 0.526 14.950 1.00 91.56 173 LEU A N 1
ATOM 1367 C CA . LEU A 1 173 ? -10.974 0.817 13.654 1.00 91.56 173 LEU A CA 1
ATOM 1368 C C . LEU A 1 173 ? -11.387 -0.213 12.596 1.00 91.56 173 LEU A C 1
ATOM 1370 O O . LEU A 1 173 ? -11.710 -1.362 12.906 1.00 91.56 173 LEU A O 1
ATOM 1374 N N . LYS A 1 174 ? -11.376 0.229 11.336 1.00 89.44 174 LYS A N 1
ATOM 1375 C CA . LYS A 1 174 ? -11.811 -0.525 10.155 1.00 89.44 174 LYS A CA 1
ATOM 1376 C C . LYS A 1 174 ? -10.751 -0.452 9.067 1.00 89.44 174 LYS A C 1
ATOM 1378 O O . LYS A 1 174 ? -10.042 0.552 8.961 1.00 89.44 174 LYS A O 1
ATOM 1383 N N . ALA A 1 175 ? -10.656 -1.516 8.272 1.00 89.19 175 ALA A N 1
ATOM 1384 C CA . ALA A 1 175 ? -9.750 -1.597 7.135 1.00 89.19 175 ALA A CA 1
ATOM 1385 C C . ALA A 1 175 ? -10.522 -1.806 5.826 1.00 89.19 175 ALA A C 1
ATOM 1387 O O . ALA A 1 175 ? -11.337 -2.723 5.731 1.00 89.19 175 ALA A O 1
ATOM 1388 N N . GLU A 1 176 ? -10.228 -1.018 4.798 1.00 88.25 176 GLU A N 1
ATOM 1389 C CA . GLU A 1 176 ? -10.565 -1.360 3.415 1.00 88.25 176 GLU A CA 1
ATOM 1390 C C . GLU A 1 176 ? -9.552 -2.375 2.866 1.00 88.25 176 GLU A C 1
ATOM 1392 O O . GLU A 1 176 ? -8.434 -2.507 3.377 1.00 88.25 176 GLU A O 1
ATOM 1397 N N . CYS A 1 177 ? -9.932 -3.093 1.807 1.00 88.12 177 CYS 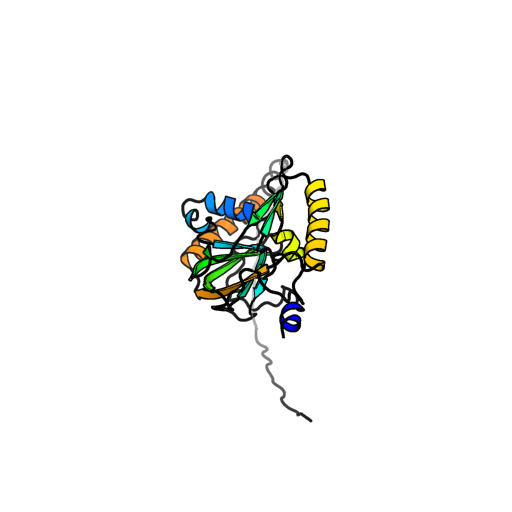A N 1
ATOM 1398 C CA . CYS A 1 177 ? -9.063 -4.043 1.119 1.00 88.12 177 CYS A CA 1
ATOM 1399 C C . CYS A 1 177 ? -9.143 -3.838 -0.399 1.00 88.12 177 CYS A C 1
ATOM 1401 O O . CYS A 1 177 ? -10.232 -3.809 -0.965 1.00 88.12 177 CYS A O 1
ATOM 1403 N N . ILE A 1 178 ? -7.998 -3.717 -1.071 1.00 89.06 178 ILE A N 1
ATOM 1404 C CA . ILE A 1 178 ? -7.903 -3.520 -2.522 1.00 89.06 178 ILE A CA 1
ATOM 1405 C C . ILE A 1 178 ? -7.343 -4.783 -3.172 1.00 89.06 178 ILE A C 1
ATOM 1407 O O . ILE A 1 178 ? -6.310 -5.300 -2.740 1.00 89.06 178 ILE A O 1
ATOM 1411 N N . GLY A 1 179 ? -7.965 -5.234 -4.260 1.00 92.00 179 GLY A N 1
ATOM 1412 C CA . GLY A 1 179 ? -7.361 -6.203 -5.165 1.00 92.00 179 GLY A CA 1
ATOM 1413 C C . GLY A 1 179 ? -6.321 -5.524 -6.048 1.00 92.00 179 GLY A C 1
ATOM 1414 O O . GLY A 1 179 ? -6.661 -4.695 -6.885 1.00 92.00 179 GLY A O 1
ATOM 1415 N N . LEU A 1 180 ? -5.053 -5.880 -5.891 1.00 93.31 180 LEU A N 1
ATOM 1416 C CA . LEU A 1 180 ? -3.983 -5.471 -6.792 1.00 93.31 180 LEU A CA 1
ATOM 1417 C C . LEU A 1 180 ? -3.831 -6.552 -7.869 1.00 93.31 180 LEU A C 1
ATOM 1419 O O . LEU A 1 180 ? -3.153 -7.564 -7.673 1.00 93.31 180 LEU A O 1
ATOM 1423 N N . GLN A 1 181 ? -4.474 -6.345 -9.017 1.00 93.50 181 GLN A N 1
ATOM 1424 C CA . GLN A 1 181 ? -4.320 -7.211 -10.182 1.00 93.50 181 GLN A CA 1
ATOM 1425 C C . GLN A 1 181 ? -3.001 -6.879 -10.884 1.00 93.50 181 GLN A C 1
ATOM 1427 O O . GLN A 1 181 ? -2.847 -5.784 -11.417 1.00 93.50 181 GLN A O 1
ATOM 1432 N N . TYR A 1 182 ? -2.063 -7.824 -10.914 1.00 92.69 182 TYR A N 1
ATOM 1433 C CA . TYR A 1 182 ? -0.873 -7.724 -11.765 1.00 92.69 182 TYR A CA 1
ATOM 1434 C C . TYR A 1 182 ? -1.297 -7.675 -13.238 1.00 92.69 182 TYR A C 1
ATOM 1436 O O . TYR A 1 182 ? -2.051 -8.549 -13.674 1.00 92.69 182 TYR A O 1
ATOM 1444 N N . ILE A 1 183 ? -0.818 -6.678 -13.989 1.00 94.19 183 ILE A N 1
ATOM 1445 C CA . ILE A 1 183 ? -1.126 -6.529 -15.425 1.00 94.19 183 ILE A CA 1
ATOM 1446 C C . ILE A 1 183 ? 0.110 -6.501 -16.334 1.00 94.19 183 ILE A C 1
ATOM 1448 O O . ILE A 1 183 ? -0.039 -6.650 -17.543 1.00 94.19 183 ILE A O 1
ATOM 1452 N N . GLY A 1 184 ? 1.316 -6.325 -15.789 1.00 92.38 184 GLY A N 1
ATOM 1453 C CA . GLY A 1 184 ? 2.540 -6.271 -16.588 1.00 92.38 184 GLY A CA 1
ATOM 1454 C C . GLY A 1 184 ? 3.766 -5.820 -15.801 1.00 92.38 184 GLY A C 1
ATOM 1455 O O . GLY A 1 184 ? 3.747 -5.730 -14.573 1.00 92.38 184 GLY A O 1
ATOM 1456 N N . PHE A 1 185 ? 4.852 -5.545 -16.514 1.00 91.62 185 PHE A N 1
ATOM 1457 C CA . PHE A 1 185 ? 6.122 -5.113 -15.940 1.00 91.62 185 PHE A CA 1
ATOM 1458 C C . PHE A 1 185 ? 6.776 -4.088 -16.867 1.00 91.62 185 PHE A C 1
ATOM 1460 O O . PHE A 1 185 ? 7.013 -4.394 -18.035 1.00 91.62 185 PHE A O 1
ATOM 1467 N N . ASP A 1 186 ? 7.068 -2.887 -16.368 1.00 93.56 186 ASP A N 1
ATOM 1468 C CA . ASP A 1 186 ? 7.770 -1.870 -17.147 1.00 93.56 186 ASP A CA 1
ATOM 1469 C C . ASP A 1 186 ? 9.285 -2.127 -17.109 1.00 93.56 186 ASP A C 1
ATOM 1471 O O . ASP A 1 186 ? 10.001 -1.762 -16.169 1.00 93.56 186 ASP A O 1
ATOM 1475 N N . GLU A 1 187 ? 9.782 -2.776 -18.163 1.00 92.56 187 GLU A N 1
ATOM 1476 C CA . GLU A 1 187 ? 11.212 -3.006 -18.361 1.00 92.56 187 GLU A CA 1
ATOM 1477 C C . GLU A 1 187 ? 12.006 -1.700 -18.502 1.00 92.56 187 GLU A C 1
ATOM 1479 O O . GLU A 1 187 ? 13.157 -1.652 -18.072 1.00 92.56 187 GLU A O 1
ATOM 1484 N N . ASN A 1 188 ? 11.428 -0.621 -19.041 1.00 93.12 188 ASN A N 1
ATOM 1485 C CA . ASN A 1 188 ? 12.128 0.658 -19.191 1.00 93.12 188 ASN A CA 1
ATOM 1486 C C . ASN A 1 188 ? 12.332 1.323 -17.828 1.00 93.12 188 ASN A C 1
ATOM 1488 O O . ASN A 1 188 ? 13.429 1.803 -17.528 1.00 93.12 188 ASN A O 1
ATOM 1492 N N . LEU A 1 189 ? 11.310 1.286 -16.970 1.00 93.69 189 LEU A N 1
ATOM 1493 C CA . LEU A 1 189 ? 11.400 1.722 -15.578 1.00 93.69 189 LEU A CA 1
ATOM 1494 C C . LEU A 1 189 ? 12.415 0.876 -14.796 1.00 93.69 189 LEU A C 1
ATOM 1496 O O . LEU A 1 189 ? 13.296 1.430 -14.135 1.00 93.69 189 LEU A O 1
ATOM 1500 N N . TYR A 1 190 ? 12.364 -0.455 -14.916 1.00 92.25 190 TYR A N 1
ATOM 1501 C CA . TYR A 1 190 ? 13.327 -1.351 -14.264 1.00 92.25 190 TYR A CA 1
ATOM 1502 C C . TYR A 1 190 ? 14.773 -1.084 -14.715 1.00 92.25 190 TYR A C 1
ATOM 1504 O O . TYR A 1 190 ? 15.660 -0.878 -13.881 1.00 92.25 190 TYR A O 1
ATOM 1512 N N . ASN A 1 191 ? 15.003 -1.009 -16.029 1.00 90.56 191 ASN A N 1
ATOM 1513 C CA . ASN A 1 191 ? 16.312 -0.742 -16.626 1.00 90.56 191 ASN A CA 1
ATOM 1514 C C . ASN A 1 191 ? 16.813 0.687 -16.354 1.00 90.56 191 ASN A C 1
ATOM 1516 O O . ASN A 1 191 ? 18.021 0.911 -16.338 1.00 90.56 191 ASN A O 1
ATOM 1520 N N . THR A 1 192 ? 15.919 1.637 -16.065 1.00 91.94 192 THR A N 1
ATOM 1521 C CA . THR A 1 192 ? 16.279 2.976 -15.567 1.00 91.94 192 THR A CA 1
ATOM 1522 C C . THR A 1 192 ? 16.734 2.922 -14.107 1.00 91.94 192 THR A C 1
ATOM 1524 O O . THR A 1 192 ? 17.750 3.517 -13.746 1.00 91.94 192 THR A O 1
ATOM 1527 N N . LEU A 1 193 ? 16.011 2.193 -13.254 1.00 90.94 193 LEU A N 1
ATOM 1528 C CA . LEU A 1 193 ? 16.247 2.170 -11.811 1.00 90.94 193 LEU A CA 1
ATOM 1529 C C . LEU A 1 193 ? 17.469 1.325 -11.397 1.00 90.94 193 LEU A C 1
ATOM 1531 O O . LEU A 1 193 ? 18.238 1.747 -10.530 1.00 90.94 193 LEU A O 1
ATOM 1535 N N . VAL A 1 194 ? 17.681 0.144 -11.995 1.00 88.50 194 VAL A N 1
ATOM 1536 C CA . VAL A 1 194 ? 18.752 -0.794 -11.587 1.00 88.50 194 VAL A CA 1
ATOM 1537 C C . VAL A 1 194 ? 20.162 -0.182 -11.679 1.00 88.50 194 VAL A C 1
ATOM 1539 O O . VAL A 1 194 ? 20.929 -0.331 -10.723 1.00 88.50 194 VAL A O 1
ATOM 1542 N N . PRO A 1 195 ? 20.548 0.543 -12.749 1.00 88.06 195 PRO A N 1
ATOM 1543 C CA . PRO A 1 195 ? 21.844 1.218 -12.807 1.00 88.06 195 PRO A CA 1
ATOM 1544 C C . PRO A 1 195 ? 22.015 2.289 -11.724 1.00 88.06 195 PRO A C 1
ATOM 1546 O O . PRO A 1 195 ? 23.117 2.445 -11.201 1.00 88.06 195 PRO A O 1
ATOM 1549 N N . MET A 1 196 ? 20.946 3.000 -11.345 1.00 85.75 196 MET A N 1
ATOM 1550 C CA . MET A 1 196 ? 20.996 3.984 -10.255 1.00 85.75 196 MET A CA 1
ATOM 1551 C C . MET A 1 196 ? 21.219 3.295 -8.907 1.00 85.75 196 MET A C 1
ATOM 1553 O O . MET A 1 196 ? 22.082 3.712 -8.136 1.00 85.75 196 MET A O 1
ATOM 1557 N N . GLY A 1 197 ? 20.515 2.189 -8.654 1.00 82.69 197 GLY A N 1
ATOM 1558 C CA . GLY A 1 197 ? 20.709 1.399 -7.443 1.00 82.69 197 GLY A CA 1
ATOM 1559 C C . GLY A 1 197 ? 22.098 0.779 -7.334 1.00 82.69 197 GLY A C 1
ATOM 1560 O O . GLY A 1 197 ? 22.639 0.712 -6.232 1.00 82.69 197 GLY A O 1
ATOM 1561 N N . ARG A 1 198 ? 22.721 0.400 -8.458 1.00 81.69 198 ARG A N 1
ATOM 1562 C CA . ARG A 1 198 ? 24.128 -0.036 -8.497 1.00 81.69 198 ARG A CA 1
ATOM 1563 C C . ARG A 1 198 ? 25.110 1.101 -8.202 1.00 81.69 198 ARG A C 1
ATOM 1565 O O . ARG A 1 198 ? 26.070 0.860 -7.480 1.00 81.69 198 ARG A O 1
ATOM 1572 N N . LYS A 1 199 ? 24.873 2.325 -8.696 1.00 82.06 199 LYS A N 1
ATOM 1573 C CA . LYS A 1 199 ? 25.724 3.494 -8.380 1.00 82.06 199 LYS A CA 1
ATOM 1574 C C . LYS A 1 199 ? 25.746 3.788 -6.877 1.00 82.06 199 LYS A C 1
ATOM 1576 O O . LYS A 1 199 ? 26.825 3.864 -6.303 1.00 82.06 199 LYS A O 1
ATOM 1581 N N . LEU A 1 200 ? 24.577 3.805 -6.228 1.00 76.38 200 LEU A N 1
ATOM 1582 C CA . LEU A 1 200 ? 24.462 3.990 -4.771 1.00 76.38 200 LEU A CA 1
ATOM 1583 C C . LEU A 1 200 ? 25.194 2.912 -3.945 1.00 76.38 200 LEU A C 1
ATOM 1585 O O . LEU A 1 200 ? 25.601 3.183 -2.824 1.00 76.38 200 LEU A O 1
ATOM 1589 N N . GLN A 1 201 ? 25.382 1.704 -4.487 1.00 73.00 201 GLN A N 1
ATOM 1590 C CA . GLN A 1 201 ? 26.176 0.637 -3.854 1.00 73.00 201 GLN A CA 1
ATOM 1591 C C . GLN A 1 201 ? 27.690 0.765 -4.130 1.00 73.00 201 GLN A C 1
ATOM 1593 O O . GLN A 1 201 ? 28.492 0.141 -3.440 1.00 73.00 201 GLN A O 1
ATOM 1598 N N . GLY A 1 202 ? 28.094 1.532 -5.149 1.00 60.66 202 GLY A N 1
ATOM 1599 C CA . GLY A 1 202 ? 29.492 1.684 -5.565 1.00 60.66 202 GLY A CA 1
ATOM 1600 C C . GLY A 1 202 ? 30.252 2.789 -4.830 1.00 60.66 202 GLY A C 1
ATOM 1601 O O . GLY A 1 202 ? 31.436 2.616 -4.544 1.00 60.66 202 GLY A O 1
ATOM 1602 N N . ASP A 1 203 ? 29.584 3.897 -4.494 1.00 51.97 203 ASP A N 1
ATOM 1603 C CA . ASP A 1 203 ? 30.235 5.075 -3.896 1.00 51.97 203 ASP A CA 1
ATOM 1604 C C . ASP A 1 203 ? 30.711 4.853 -2.445 1.00 51.97 203 ASP A C 1
ATOM 1606 O O . ASP A 1 203 ? 31.702 5.456 -2.027 1.00 51.97 203 ASP A O 1
ATOM 1610 N N . GLU A 1 204 ? 30.068 3.953 -1.690 1.00 50.81 204 GLU A N 1
ATOM 1611 C CA . GLU A 1 204 ? 30.535 3.532 -0.357 1.00 50.81 204 GLU A CA 1
ATOM 1612 C C . GLU A 1 204 ? 31.747 2.586 -0.461 1.00 50.81 204 GLU A C 1
ATOM 1614 O O . GLU A 1 204 ? 32.722 2.731 0.274 1.00 50.81 204 GLU A O 1
ATOM 1619 N N . ALA A 1 205 ? 31.742 1.662 -1.429 1.00 47.06 205 ALA A N 1
ATOM 1620 C CA . ALA A 1 205 ? 32.766 0.624 -1.570 1.00 47.06 205 ALA A CA 1
ATOM 1621 C C . ALA A 1 205 ? 34.141 1.129 -2.060 1.00 47.06 205 ALA A C 1
ATOM 1623 O O . ALA A 1 205 ? 35.128 0.401 -1.952 1.00 47.06 205 ALA A O 1
ATOM 1624 N N . PHE A 1 206 ? 34.225 2.344 -2.619 1.00 43.75 206 PHE A N 1
ATOM 1625 C CA . PHE A 1 206 ? 35.444 2.857 -3.263 1.00 43.75 206 PHE A CA 1
ATOM 1626 C C . PHE A 1 206 ? 36.238 3.902 -2.463 1.00 43.75 206 PHE A C 1
ATOM 1628 O O . PHE A 1 206 ? 37.327 4.286 -2.901 1.00 43.75 206 PHE A O 1
ATOM 1635 N N . ARG A 1 207 ? 35.738 4.375 -1.310 1.00 43.88 207 ARG A N 1
ATOM 1636 C CA . ARG A 1 207 ? 36.422 5.421 -0.520 1.00 43.88 207 ARG A CA 1
ATOM 1637 C C . ARG A 1 207 ? 37.508 4.886 0.422 1.00 43.88 207 ARG A C 1
ATOM 1639 O O . ARG A 1 207 ? 38.565 5.507 0.510 1.00 43.88 207 ARG A O 1
ATOM 1646 N N . ASP A 1 208 ? 37.309 3.728 1.051 1.00 43.41 208 ASP A N 1
ATOM 1647 C CA . ASP A 1 208 ? 38.241 3.212 2.074 1.00 43.41 208 ASP A CA 1
ATOM 1648 C C . ASP A 1 208 ? 39.544 2.597 1.523 1.00 43.41 208 ASP A C 1
ATOM 1650 O O . ASP A 1 208 ? 40.533 2.471 2.247 1.00 43.41 208 ASP A O 1
ATOM 1654 N N . THR A 1 209 ? 39.611 2.244 0.236 1.00 45.50 209 THR A N 1
ATOM 1655 C CA . THR A 1 209 ? 40.737 1.469 -0.327 1.00 45.50 209 THR A CA 1
ATOM 1656 C C . THR A 1 209 ? 41.869 2.301 -0.941 1.00 45.50 209 THR A C 1
ATOM 1658 O O . THR A 1 209 ? 42.829 1.723 -1.449 1.00 45.50 209 THR A O 1
ATOM 1661 N N . ARG A 1 210 ? 41.793 3.644 -0.934 1.00 40.84 210 ARG A N 1
ATOM 1662 C CA . ARG A 1 210 ? 42.782 4.521 -1.611 1.00 40.84 210 ARG A CA 1
ATOM 1663 C C . ARG A 1 210 ? 43.520 5.537 -0.730 1.00 40.84 210 ARG A C 1
ATOM 1665 O O . ARG A 1 210 ? 44.353 6.267 -1.251 1.00 40.84 210 ARG A O 1
ATOM 1672 N N . SER A 1 211 ? 43.309 5.549 0.588 1.00 43.34 211 SER A N 1
ATOM 1673 C CA . SER A 1 211 ? 43.994 6.479 1.514 1.00 43.34 211 SER A CA 1
ATOM 1674 C C . SER A 1 211 ? 45.133 5.832 2.330 1.00 43.34 211 SER A C 1
ATOM 1676 O O . SER A 1 211 ? 45.478 6.297 3.413 1.00 43.34 211 SER A O 1
ATOM 1678 N N . ARG A 1 212 ? 45.720 4.716 1.860 1.00 44.25 212 ARG A N 1
ATOM 1679 C CA . ARG A 1 212 ? 46.735 3.976 2.645 1.00 44.25 212 ARG A CA 1
ATOM 1680 C C . ARG A 1 212 ? 47.914 3.374 1.872 1.00 44.25 212 ARG A C 1
ATOM 1682 O O . ARG A 1 212 ? 48.544 2.439 2.359 1.00 44.25 212 ARG A O 1
ATOM 1689 N N . VAL A 1 213 ? 48.250 3.935 0.709 1.00 46.03 213 VAL A N 1
ATOM 1690 C CA . VAL A 1 213 ? 49.464 3.587 -0.055 1.00 46.03 213 VAL A CA 1
ATOM 1691 C C . VAL A 1 213 ? 50.216 4.863 -0.448 1.00 46.03 213 VAL A C 1
ATOM 1693 O O . VAL A 1 213 ? 50.210 5.238 -1.608 1.00 46.03 213 VAL A O 1
ATOM 1696 N N . ASP A 1 214 ? 50.824 5.536 0.537 1.00 47.75 214 ASP A N 1
ATOM 1697 C CA . ASP A 1 214 ? 51.837 6.592 0.320 1.00 47.75 214 ASP A CA 1
ATOM 1698 C C . ASP A 1 214 ? 52.637 6.887 1.615 1.00 47.75 214 ASP A C 1
ATOM 1700 O O . ASP A 1 214 ? 52.730 8.013 2.097 1.00 47.75 214 ASP A O 1
ATOM 1704 N N . ALA A 1 215 ? 53.178 5.839 2.260 1.00 47.62 215 ALA A N 1
ATOM 1705 C CA . ALA A 1 215 ? 53.940 5.987 3.513 1.00 47.62 215 ALA A CA 1
ATOM 1706 C C . ALA A 1 215 ? 54.948 4.849 3.810 1.00 47.62 215 ALA A C 1
ATOM 1708 O O . ALA A 1 215 ? 54.967 4.323 4.924 1.00 47.62 215 ALA A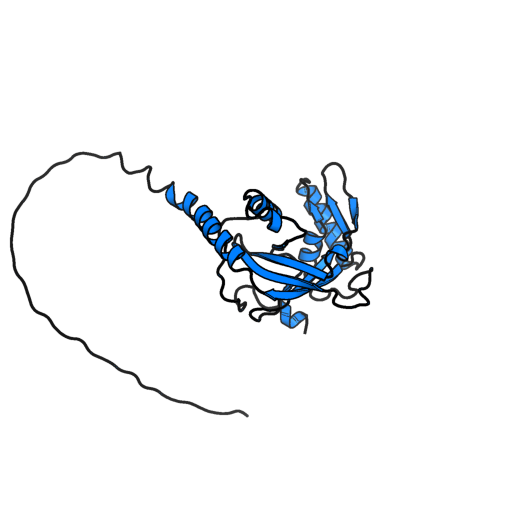 O 1
ATOM 1709 N N . ARG A 1 216 ? 55.764 4.447 2.821 1.00 38.88 216 ARG A N 1
ATOM 1710 C CA . ARG A 1 216 ? 57.064 3.724 2.930 1.00 38.88 216 ARG A CA 1
ATOM 1711 C C . ARG A 1 216 ? 57.552 3.387 1.511 1.00 38.88 216 ARG A C 1
ATOM 1713 O O . ARG A 1 216 ? 56.743 3.051 0.661 1.00 38.88 216 ARG A O 1
ATOM 1720 N N . GLY A 1 217 ? 58.843 3.410 1.194 1.00 35.19 217 GLY A N 1
ATOM 1721 C CA . GLY A 1 217 ? 59.996 3.620 2.074 1.00 35.19 217 GLY A CA 1
ATOM 1722 C C . GLY A 1 217 ? 61.240 2.948 1.493 1.00 35.19 217 GLY A C 1
ATOM 1723 O O . GLY A 1 217 ? 61.650 1.908 1.989 1.00 35.19 217 GLY A O 1
ATOM 1724 N N . ASN A 1 218 ? 61.766 3.526 0.409 1.00 39.31 218 ASN A N 1
ATOM 1725 C CA . ASN A 1 218 ? 62.982 3.162 -0.335 1.00 39.31 218 ASN A CA 1
ATOM 1726 C C . ASN A 1 218 ? 64.005 2.253 0.396 1.00 39.31 218 ASN A C 1
ATOM 1728 O O . ASN A 1 218 ? 64.741 2.726 1.260 1.00 39.31 218 ASN A O 1
ATOM 1732 N N . VAL A 1 219 ? 64.133 0.993 -0.046 1.00 43.06 219 VAL A N 1
ATOM 1733 C CA . VAL A 1 219 ? 65.314 0.138 0.190 1.00 43.06 219 VAL A CA 1
ATOM 1734 C C . VAL A 1 219 ? 65.642 -0.627 -1.096 1.00 43.06 219 VAL A C 1
ATOM 1736 O O . VAL A 1 219 ? 64.776 -1.262 -1.692 1.00 43.06 219 VAL A O 1
ATOM 1739 N N . GLN A 1 220 ? 66.905 -0.574 -1.522 1.00 40.41 220 GLN A N 1
ATOM 1740 C CA . GLN A 1 220 ? 67.421 -1.272 -2.705 1.00 40.41 220 GLN A CA 1
ATOM 1741 C C . GLN A 1 220 ? 68.021 -2.641 -2.349 1.00 40.41 220 GLN A C 1
ATOM 1743 O O . GLN A 1 220 ? 68.743 -2.747 -1.357 1.00 40.41 220 GLN A O 1
ATOM 1748 N N . SER A 1 221 ? 67.918 -3.630 -3.247 1.00 37.50 221 SER A N 1
ATOM 1749 C CA . SER A 1 221 ? 69.094 -4.456 -3.578 1.00 37.50 221 SER A CA 1
ATOM 1750 C C . SER A 1 221 ? 68.977 -5.262 -4.876 1.00 37.50 221 SER A C 1
ATOM 1752 O O . SER A 1 221 ? 67.907 -5.392 -5.461 1.00 37.50 221 SER A O 1
ATOM 1754 N N . LYS A 1 222 ? 70.126 -5.764 -5.347 1.00 41.44 222 LYS A N 1
ATOM 1755 C CA . LYS A 1 222 ? 70.337 -6.401 -6.661 1.00 41.44 222 LYS A CA 1
ATOM 1756 C C . LYS A 1 222 ? 70.532 -7.917 -6.535 1.00 41.44 222 LYS A C 1
ATOM 1758 O O . LYS A 1 222 ? 71.275 -8.324 -5.646 1.00 41.44 222 LYS A O 1
ATOM 1763 N N . ARG A 1 223 ? 70.020 -8.698 -7.505 1.00 38.19 223 ARG A N 1
ATOM 1764 C CA . ARG A 1 223 ? 70.587 -9.932 -8.139 1.00 38.19 223 ARG A CA 1
ATOM 1765 C C . ARG A 1 223 ? 69.455 -10.748 -8.814 1.00 38.19 223 ARG A C 1
ATOM 1767 O O . ARG A 1 223 ? 68.320 -10.617 -8.386 1.00 38.19 223 ARG A O 1
ATOM 1774 N N . LYS A 1 224 ? 69.673 -11.652 -9.785 1.00 38.88 224 LYS A N 1
ATOM 1775 C CA . LYS A 1 224 ? 70.611 -11.709 -10.938 1.00 38.88 224 LYS A CA 1
ATOM 1776 C C . LYS A 1 224 ? 70.215 -12.923 -11.826 1.00 38.88 224 LYS A C 1
ATOM 1778 O O . LYS A 1 224 ? 70.239 -14.033 -11.325 1.00 38.88 224 LYS A O 1
ATOM 1783 N N . THR A 1 225 ? 69.924 -12.698 -13.111 1.00 34.41 225 THR A N 1
ATOM 1784 C CA . THR A 1 225 ? 70.107 -13.614 -14.277 1.00 34.41 225 THR A CA 1
ATOM 1785 C C . THR A 1 225 ? 69.735 -15.121 -14.250 1.00 34.41 225 THR A C 1
ATOM 1787 O O . THR A 1 225 ? 70.450 -15.905 -13.637 1.00 34.41 225 THR A O 1
ATOM 1790 N N . LEU A 1 226 ? 68.853 -15.474 -15.207 1.00 35.72 226 LEU A N 1
ATOM 1791 C CA . LEU A 1 226 ? 68.873 -16.627 -16.149 1.00 35.72 226 LEU A CA 1
ATOM 1792 C C . LEU A 1 226 ? 68.508 -18.074 -15.730 1.00 35.72 226 LEU A C 1
ATOM 1794 O O . LEU A 1 226 ? 68.835 -18.526 -14.642 1.00 35.72 226 LEU A O 1
ATOM 1798 N N . ALA A 1 227 ? 67.980 -18.778 -16.754 1.00 32.25 227 ALA A N 1
ATOM 1799 C CA . ALA A 1 227 ? 67.839 -20.234 -16.950 1.00 32.25 227 ALA A CA 1
ATOM 1800 C C . ALA A 1 227 ? 66.797 -20.959 -16.047 1.00 32.25 227 ALA A C 1
ATOM 1802 O O . ALA A 1 227 ? 66.542 -20.522 -14.931 1.00 32.25 227 ALA A O 1
ATOM 1803 N N . GLU A 1 228 ? 66.111 -22.032 -16.475 1.00 35.53 228 GLU A N 1
ATOM 1804 C CA . GLU A 1 228 ? 66.153 -22.760 -17.762 1.00 35.53 228 GLU A CA 1
ATOM 1805 C C . GLU A 1 228 ? 64.808 -23.468 -18.093 1.00 35.53 228 GLU A C 1
ATOM 1807 O O . GLU A 1 228 ? 63.819 -23.316 -17.378 1.00 35.53 228 GLU A O 1
ATOM 1812 N N . GLN A 1 229 ? 64.818 -24.207 -19.205 1.00 34.69 229 GLN A N 1
ATOM 1813 C CA . GLN A 1 229 ? 63.860 -25.202 -19.734 1.00 34.69 229 GLN A CA 1
ATOM 1814 C C . GLN A 1 229 ? 63.435 -26.298 -18.724 1.00 34.69 229 GLN A C 1
ATOM 1816 O O . GLN A 1 229 ? 64.151 -26.510 -17.749 1.00 34.69 229 GLN A O 1
ATOM 1821 N N . ASP A 1 230 ? 62.406 -27.151 -18.883 1.00 34.56 230 ASP A N 1
ATOM 1822 C CA . ASP A 1 230 ? 61.117 -27.231 -19.634 1.00 34.56 230 ASP A CA 1
ATOM 1823 C C . ASP A 1 230 ? 60.266 -28.290 -18.821 1.00 34.56 230 ASP A C 1
ATOM 1825 O O . ASP A 1 230 ? 60.403 -28.293 -17.599 1.00 34.56 230 ASP A O 1
ATOM 1829 N N . ASP A 1 231 ? 59.394 -29.236 -19.232 1.00 40.78 231 ASP A N 1
ATOM 1830 C CA . ASP A 1 231 ? 58.729 -29.684 -20.478 1.00 40.78 231 ASP A CA 1
ATOM 1831 C C . ASP A 1 231 ? 57.503 -30.608 -20.128 1.00 40.78 231 ASP A C 1
ATOM 1833 O O . ASP A 1 231 ? 57.209 -30.870 -18.963 1.00 40.78 231 ASP A O 1
ATOM 1837 N N . TYR A 1 232 ? 56.805 -31.148 -21.138 1.00 36.75 232 TYR A N 1
ATOM 1838 C CA . TYR A 1 232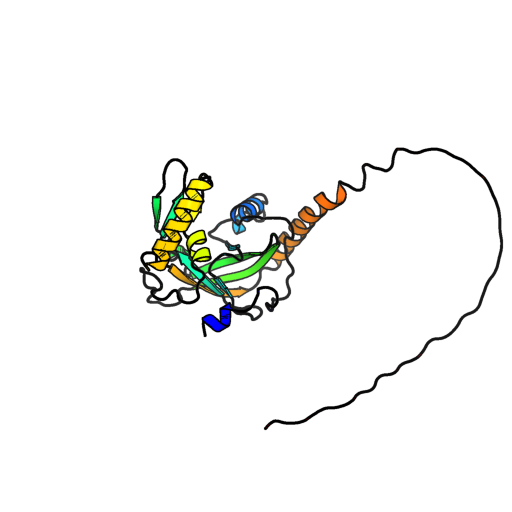 ? 55.893 -32.315 -21.161 1.00 36.75 232 TYR A CA 1
ATOM 1839 C C . TYR A 1 232 ? 54.746 -32.476 -20.121 1.00 36.75 232 TYR A C 1
ATOM 1841 O O . TYR A 1 232 ? 54.791 -33.302 -19.217 1.00 36.75 232 TYR A O 1
ATOM 1849 N N . SER A 1 233 ? 53.571 -31.966 -20.525 1.00 39.53 233 SER A N 1
ATOM 1850 C CA . SER A 1 233 ? 52.418 -32.792 -20.978 1.00 39.53 233 SER A CA 1
ATOM 1851 C C . SER A 1 233 ? 51.540 -33.679 -20.047 1.00 39.53 233 SER A C 1
ATOM 1853 O O . SER A 1 233 ? 51.998 -34.452 -19.218 1.00 39.53 233 SER A O 1
ATOM 1855 N N . ARG A 1 234 ? 50.276 -33.795 -20.523 1.00 41.06 234 ARG A N 1
ATOM 1856 C CA . ARG A 1 234 ? 49.423 -35.013 -20.701 1.00 41.06 234 ARG A CA 1
ATOM 1857 C C . ARG A 1 234 ? 48.348 -35.415 -19.658 1.00 41.06 234 ARG A C 1
ATOM 1859 O O . ARG A 1 234 ? 48.654 -35.808 -18.546 1.00 41.06 234 ARG A O 1
ATOM 1866 N N . LYS A 1 235 ? 47.128 -35.604 -20.212 1.00 41.44 235 LYS A N 1
ATOM 1867 C CA . LYS A 1 235 ? 45.964 -36.427 -19.763 1.00 41.44 235 LYS A CA 1
ATOM 1868 C C . LYS A 1 235 ? 45.249 -35.955 -18.479 1.00 41.44 235 LYS A C 1
ATOM 1870 O O . LYS A 1 235 ? 45.902 -35.685 -17.491 1.00 41.44 235 LYS A O 1
ATOM 1875 N N . SER A 1 236 ? 43.924 -35.780 -18.376 1.00 39.81 236 SER A N 1
ATOM 1876 C CA . SER A 1 236 ? 42.710 -36.096 -19.171 1.00 39.81 236 SER A CA 1
ATOM 1877 C C . SER A 1 236 ? 41.971 -37.434 -18.922 1.00 39.81 236 SER A C 1
ATOM 1879 O O . SER A 1 236 ? 42.560 -38.510 -18.968 1.00 39.81 236 SER A O 1
ATOM 1881 N N . LYS A 1 237 ? 40.629 -37.300 -18.808 1.00 38.75 237 LYS A N 1
ATOM 1882 C CA . LYS A 1 237 ? 39.523 -38.298 -18.803 1.00 38.75 237 LYS A CA 1
ATOM 1883 C C . LYS A 1 237 ? 39.180 -39.048 -17.495 1.00 38.75 237 LYS A C 1
ATOM 1885 O O . LYS A 1 237 ? 40.038 -39.359 -16.686 1.00 38.75 237 LYS A O 1
ATOM 1890 N N . GLY A 1 238 ? 37.874 -39.346 -17.362 1.00 39.41 238 GLY A N 1
ATOM 1891 C CA . GLY A 1 238 ? 37.189 -39.927 -16.189 1.00 39.41 238 GLY A CA 1
ATOM 1892 C C . GLY A 1 238 ? 36.103 -38.973 -15.658 1.00 39.41 238 GLY A C 1
ATOM 1893 O O . GLY A 1 238 ? 36.389 -38.190 -14.768 1.00 39.41 238 GLY A O 1
ATOM 1894 N N . SER A 1 239 ? 34.889 -38.836 -16.216 1.00 39.88 239 SER A N 1
ATOM 1895 C CA . SER A 1 239 ? 34.000 -39.769 -16.943 1.00 39.88 239 SER A CA 1
ATOM 1896 C C . SER A 1 239 ? 33.446 -40.897 -16.063 1.00 39.88 239 SER A C 1
ATOM 1898 O O . SER A 1 239 ? 34.145 -41.878 -15.832 1.00 39.88 239 SER A O 1
ATOM 1900 N N . GLY A 1 240 ? 32.185 -40.777 -15.615 1.00 41.03 240 GLY A N 1
ATOM 1901 C CA . GLY A 1 240 ? 31.570 -41.731 -14.678 1.00 41.03 240 GLY A CA 1
ATOM 1902 C C . GLY A 1 240 ? 30.082 -41.511 -14.349 1.00 41.03 240 GLY A C 1
ATOM 1903 O O . GLY A 1 240 ? 29.709 -41.581 -13.185 1.00 41.03 240 GLY A O 1
ATOM 1904 N N . ASN A 1 241 ? 29.220 -41.245 -15.340 1.00 44.34 241 ASN A N 1
ATOM 1905 C CA . ASN A 1 241 ? 27.761 -41.214 -15.125 1.00 44.34 241 ASN A CA 1
ATOM 1906 C C . ASN A 1 241 ? 27.172 -42.633 -14.977 1.00 44.34 241 ASN A C 1
ATOM 1908 O O . ASN A 1 241 ? 27.441 -43.483 -15.826 1.00 44.34 241 ASN A O 1
ATOM 1912 N N . LYS A 1 242 ? 26.310 -42.838 -13.966 1.00 50.09 242 LYS A N 1
ATOM 1913 C CA . LYS A 1 242 ? 25.189 -43.812 -13.892 1.00 50.09 242 LYS A CA 1
ATOM 1914 C C . LYS A 1 242 ? 24.378 -43.504 -12.621 1.00 50.09 242 LYS A C 1
ATOM 1916 O O . LYS A 1 242 ? 24.948 -43.442 -11.542 1.00 50.09 242 LYS A O 1
ATOM 1921 N N . GLU A 1 243 ? 23.123 -43.064 -12.699 1.00 47.56 243 GLU A N 1
ATOM 1922 C CA . GLU A 1 243 ? 21.902 -43.836 -13.012 1.00 47.56 243 GLU A CA 1
ATOM 1923 C C . GLU A 1 243 ? 21.586 -44.989 -12.046 1.00 47.56 243 GLU A C 1
ATOM 1925 O O . GLU A 1 243 ? 22.094 -46.090 -12.225 1.00 47.56 243 GLU A O 1
ATOM 1930 N N . HIS A 1 244 ? 20.651 -44.753 -11.114 1.00 44.47 244 HIS A N 1
ATOM 1931 C CA . HIS A 1 244 ? 19.659 -45.697 -10.551 1.00 44.47 244 HIS A CA 1
ATOM 1932 C C . HIS A 1 244 ? 18.830 -44.970 -9.461 1.00 44.47 244 HIS A C 1
ATOM 1934 O O . HIS A 1 244 ? 19.344 -44.056 -8.829 1.00 44.47 244 HIS A O 1
ATOM 1940 N N . ARG A 1 245 ? 17.563 -45.301 -9.152 1.00 48.03 245 ARG A N 1
ATOM 1941 C CA . ARG A 1 245 ? 16.498 -46.027 -9.885 1.00 48.03 245 ARG A CA 1
ATOM 1942 C C . ARG A 1 245 ? 15.135 -45.661 -9.252 1.00 48.03 245 ARG A C 1
ATOM 1944 O O . ARG A 1 245 ? 15.072 -45.314 -8.079 1.00 48.03 245 ARG A O 1
ATOM 1951 N N . THR A 1 246 ? 14.043 -45.711 -10.014 1.00 48.16 246 THR A N 1
ATOM 1952 C CA . THR A 1 246 ? 12.714 -45.188 -9.617 1.00 48.16 246 THR A CA 1
ATOM 1953 C C . THR A 1 246 ? 11.801 -46.192 -8.874 1.00 48.16 246 THR A C 1
ATOM 1955 O O . THR A 1 246 ? 11.937 -47.398 -9.062 1.00 48.16 246 THR A O 1
ATOM 1958 N N . LYS A 1 247 ? 10.753 -45.654 -8.210 1.00 53.09 247 LYS A N 1
ATOM 1959 C CA . LYS A 1 247 ? 9.472 -46.276 -7.760 1.00 53.09 247 LYS A CA 1
ATOM 1960 C C . LYS A 1 247 ? 9.451 -47.143 -6.481 1.00 53.09 247 LYS A C 1
ATOM 1962 O O . LYS A 1 247 ? 9.923 -48.274 -6.491 1.00 53.09 247 LYS A O 1
ATOM 1967 N N . ARG A 1 248 ? 8.600 -46.729 -5.526 1.00 49.34 248 ARG A N 1
ATOM 1968 C CA . ARG A 1 248 ? 7.305 -47.368 -5.143 1.00 49.34 248 ARG A CA 1
ATOM 1969 C C . ARG A 1 248 ? 6.428 -46.313 -4.422 1.00 49.34 248 ARG A C 1
ATOM 1971 O O . ARG A 1 248 ? 6.980 -45.379 -3.860 1.00 49.34 248 ARG A O 1
ATOM 1978 N N . ARG A 1 249 ? 5.145 -46.171 -4.801 1.00 50.75 249 ARG A N 1
ATOM 1979 C CA . ARG A 1 249 ? 3.919 -46.634 -4.089 1.00 50.75 249 ARG A CA 1
ATOM 1980 C C . ARG A 1 249 ? 3.860 -46.155 -2.624 1.00 50.75 249 ARG A C 1
ATOM 1982 O O . ARG A 1 249 ? 4.807 -46.424 -1.904 1.00 50.75 249 ARG A O 1
ATOM 1989 N N . ARG A 1 250 ? 2.866 -45.369 -2.171 1.00 55.78 250 ARG A N 1
ATOM 1990 C CA . ARG A 1 250 ? 1.387 -45.551 -2.223 1.00 55.78 250 ARG A CA 1
ATOM 1991 C C . ARG A 1 250 ? 0.946 -46.922 -1.712 1.00 55.78 250 ARG A C 1
ATOM 1993 O O . ARG A 1 250 ? 0.807 -47.838 -2.521 1.00 55.78 250 ARG A O 1
ATOM 2000 N N . GLU A 1 251 ? 0.669 -46.976 -0.419 1.00 60.09 251 GLU A N 1
ATOM 2001 C CA . GLU A 1 251 ? -0.710 -47.113 0.079 1.00 60.09 251 GLU A CA 1
ATOM 2002 C C . GLU A 1 251 ? -1.087 -45.804 0.799 1.00 60.09 251 GLU A C 1
ATOM 2004 O O . GLU A 1 251 ? -0.129 -45.067 1.140 1.00 60.09 251 GLU A O 1
#

Organism: NCBI:txid153914

Secondary structure (DSSP, 8-state):
-HHHHHSS-GGG----S---SB-S---SHHHHHHHHHHSGGGHHHHSTTTEEEEETTSSEEE-SSTT--EEEEEESEEEEE-SS--EEEE--GGGGTT-EEEEEEEETTEEEEEEEEEEEES-SS--TT-BS--TTS-HHHHHHHHEEESS--HHHHHHHHHHHHHHHHTT-S-EEEEEEEEEE--HHHHHHHHHHHHHHHHHHHTTTTSSSSS-------------------------------------

pLDDT: mean 74.27, std 20.9, range [32.25, 96.5]

Foldseek 3Di:
DLQVQQPDDPPQADEPPDDFLALAAPVDLVSVLVVLCVDPVRVVQSDPLAADEEEPLAFKGWDSYYQTKIKHKAWQWAFEDDQVDTDIDGDDCPSLAQGKHWYWYHYPRTIDTNFIWHKHQPDPCQPNQADQDPPNTDLLNRLVRRYDYPPHDPVVVVVSSVVSSVCVVVSVIHIHMIITRRDGHDPVVSVVRNVVSVVSVVVVVPPPPPPPPDDDDDDDDDDDDDDDDDDDDDDDDDDDDDDDDDDDDDD

Solvent-accessible surface area (backbone atoms only — not comparable to full-atom values): 15284 Å² total; per-residue (Å²): 112,74,58,76,72,63,79,66,69,86,88,79,62,52,62,60,96,66,74,68,36,24,80,48,75,47,85,42,60,68,55,44,33,53,55,30,50,74,35,82,94,32,35,68,56,34,35,76,81,32,23,47,69,41,49,77,62,47,45,60,49,71,45,69,46,56,76,40,40,31,40,42,50,45,38,41,47,30,38,40,37,38,8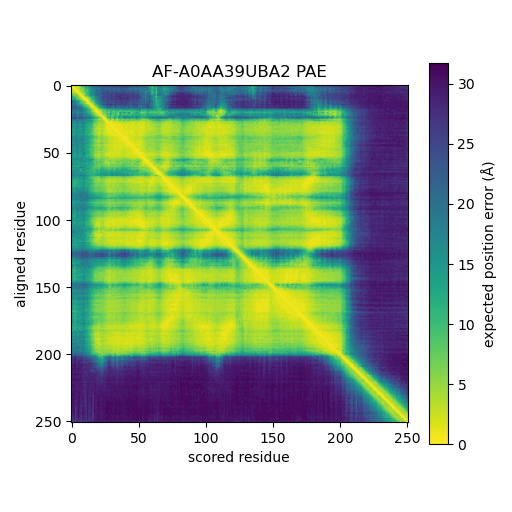2,89,51,77,46,82,40,82,46,71,64,72,83,46,47,77,38,63,28,38,34,33,42,36,47,91,39,27,34,35,75,76,29,32,26,37,30,34,66,80,40,95,79,59,56,92,75,30,53,91,73,64,85,80,61,54,57,64,23,46,29,52,69,19,48,43,75,73,80,38,51,72,64,62,50,52,59,48,43,58,52,44,39,48,36,48,74,68,63,71,56,37,32,39,63,35,33,34,41,53,76,53,65,58,60,68,60,49,66,57,45,34,61,54,27,49,49,66,54,45,66,70,71,63,61,80,83,72,82,81,86,87,89,81,79,94,79,87,88,90,88,81,87,84,88,81,89,89,84,84,88,83,83,88,88,82,88,85,91,78,92,87,85,86,90,80,81,87,132